Protein AF-A0A2N5M2S2-F1 (afdb_monomer_lite)

Foldseek 3Di:
DPVQPDDPVVVVVLQVLLCVPPQDDFDADPVRHGDADPVNVVLVNQLCCCCPVVVDDSNVSSVVSSVVCVVVRDPDDDDDPPPPPPPPDPPVVVVVVVVVVVVVVVVVVVVVVVVVVVVVVVVVVVVVVVVVVVVVVVVVVVVVVVVVVVVVVVVVVVVVVVVVVVVVVVVVVVVVVVVVVVVVVPD

Sequence (187 aa):
MEKLKIGDSTLRTWCLALEKEQNYNIIRTDHNKRMFTDKDLFVLSQFKILVQYKNLFISNAAAEIASKNRDDGMSSSNTESEQLPLPEHPSTFLYETVKELKAEMEQVKEMNQLLLIRLDEQHKYVDQRLDEKNDLLTQSLRVTLEAKKLLLESKKAQAEANQLLLEQKAAETHKKAGKGILTSLFG

Structure (mmCIF, N/CA/C/O backbone):
data_AF-A0A2N5M2S2-F1
#
_entry.id   AF-A0A2N5M2S2-F1
#
loop_
_atom_site.group_PDB
_atom_site.id
_atom_site.type_symbol
_atom_site.label_atom_id
_atom_site.label_alt_id
_atom_site.label_comp_id
_atom_site.label_asym_id
_atom_site.label_entity_id
_atom_site.label_seq_id
_atom_site.pdbx_PDB_ins_code
_atom_site.Cartn_x
_atom_site.Cartn_y
_atom_site.Cartn_z
_atom_site.occupancy
_atom_site.B_iso_or_equiv
_atom_site.auth_seq_id
_atom_site.auth_comp_id
_atom_site.auth_asym_id
_atom_site.auth_atom_id
_atom_site.pdbx_PDB_model_num
ATOM 1 N N . MET A 1 1 ? 3.522 -27.313 -37.050 1.00 53.28 1 MET A N 1
ATOM 2 C CA . MET A 1 1 ? 3.514 -25.976 -36.408 1.00 53.28 1 MET A CA 1
ATOM 3 C C . MET A 1 1 ? 4.012 -26.053 -34.969 1.00 53.28 1 MET A C 1
ATOM 5 O O . MET A 1 1 ? 3.438 -25.488 -34.051 1.00 53.28 1 MET A O 1
ATOM 9 N N . GLU A 1 2 ? 5.135 -26.741 -34.774 1.00 47.16 2 GLU A N 1
ATOM 10 C CA . GLU A 1 2 ? 5.707 -27.042 -33.457 1.00 47.16 2 GLU A CA 1
ATOM 11 C C . GLU A 1 2 ? 6.488 -25.849 -32.876 1.00 47.16 2 GLU A C 1
ATOM 13 O O . GLU A 1 2 ? 6.557 -25.667 -31.663 1.00 47.16 2 GLU A O 1
ATOM 18 N N . LYS A 1 3 ? 6.979 -24.957 -33.752 1.00 56.19 3 LYS A N 1
ATOM 19 C CA . LYS A 1 3 ? 7.779 -23.779 -33.387 1.00 56.19 3 LYS A CA 1
ATOM 20 C C . LYS A 1 3 ? 7.040 -22.758 -32.514 1.00 56.19 3 LYS A C 1
ATOM 22 O O . LYS A 1 3 ? 7.686 -22.081 -31.724 1.00 56.19 3 LYS A O 1
ATOM 27 N N . LEU A 1 4 ? 5.710 -22.646 -32.613 1.00 60.69 4 LEU A N 1
ATOM 28 C CA . LEU A 1 4 ? 4.952 -21.671 -31.818 1.00 60.69 4 LEU A CA 1
ATOM 29 C C . LEU A 1 4 ? 4.310 -22.253 -30.546 1.00 60.69 4 LEU A C 1
ATOM 31 O O . LEU A 1 4 ? 3.860 -21.470 -29.707 1.00 60.69 4 LEU A O 1
ATOM 35 N N . LYS A 1 5 ? 4.307 -23.582 -30.342 1.00 64.69 5 LYS A N 1
ATOM 36 C CA . LYS A 1 5 ? 3.627 -24.257 -29.210 1.00 64.69 5 LYS A CA 1
ATOM 37 C C . LYS A 1 5 ? 2.182 -23.758 -28.989 1.00 64.69 5 LYS A C 1
ATOM 39 O O . LYS A 1 5 ? 1.801 -23.433 -27.867 1.00 64.69 5 LYS A O 1
ATOM 44 N N . ILE A 1 6 ? 1.401 -23.632 -30.061 1.00 70.12 6 ILE A N 1
ATOM 45 C CA . ILE A 1 6 ? -0.022 -23.251 -30.020 1.00 70.12 6 ILE A CA 1
ATOM 46 C C . ILE A 1 6 ? -0.837 -24.451 -30.510 1.00 70.12 6 ILE A C 1
ATOM 48 O O . ILE A 1 6 ? -0.408 -25.137 -31.435 1.00 70.12 6 ILE A O 1
ATOM 52 N N . GLY A 1 7 ? -1.995 -24.712 -29.898 1.00 73.50 7 GLY A N 1
ATOM 53 C CA . GLY A 1 7 ? -2.916 -25.750 -30.368 1.00 73.50 7 GLY A CA 1
ATOM 54 C C . GLY A 1 7 ? -3.560 -25.379 -31.708 1.00 73.50 7 GLY A C 1
ATOM 55 O O . GLY A 1 7 ? -3.890 -24.215 -31.941 1.00 73.50 7 GLY A O 1
ATOM 56 N N . ASP A 1 8 ? -3.780 -26.365 -32.580 1.00 72.12 8 ASP A N 1
ATOM 57 C CA . ASP A 1 8 ? -4.311 -26.153 -33.938 1.00 72.12 8 ASP A CA 1
ATOM 58 C C . ASP A 1 8 ? -5.653 -25.394 -33.961 1.00 72.12 8 ASP A C 1
ATOM 60 O O . ASP A 1 8 ? -5.920 -24.613 -34.878 1.00 72.12 8 ASP A O 1
ATOM 64 N N . SER A 1 9 ? -6.488 -25.568 -32.931 1.00 75.06 9 SER A N 1
ATOM 65 C CA . SER A 1 9 ? -7.757 -24.847 -32.766 1.00 75.06 9 SER A CA 1
ATOM 66 C C . SER A 1 9 ? -7.551 -23.350 -32.517 1.00 75.06 9 SER A C 1
ATOM 68 O O . SER A 1 9 ? -8.167 -22.521 -33.186 1.00 75.06 9 SER A O 1
ATOM 70 N N . THR A 1 10 ? -6.648 -22.991 -31.604 1.00 76.62 10 THR A N 1
ATOM 71 C CA . THR A 1 10 ? -6.307 -21.602 -31.271 1.00 76.62 10 THR A CA 1
ATOM 72 C C . THR A 1 10 ? -5.676 -20.891 -32.458 1.00 76.62 10 THR A C 1
ATOM 74 O O . THR A 1 10 ? -6.044 -19.763 -32.778 1.00 76.62 10 THR A O 1
ATOM 77 N N . LEU A 1 11 ? -4.783 -21.577 -33.167 1.00 77.69 11 LEU A N 1
ATOM 78 C CA . LEU A 1 11 ? -4.161 -21.033 -34.359 1.00 77.69 11 LEU A CA 1
ATOM 79 C C . LEU A 1 11 ? -5.187 -20.755 -35.465 1.00 77.69 11 LEU A C 1
ATOM 81 O O . LEU A 1 11 ? -5.129 -19.707 -36.107 1.00 77.69 11 LEU A O 1
ATOM 85 N N . ARG A 1 12 ? -6.147 -21.665 -35.681 1.00 78.56 12 ARG A N 1
ATOM 86 C CA . ARG A 1 12 ? -7.218 -21.464 -36.665 1.00 78.56 12 ARG A CA 1
ATOM 87 C C . ARG A 1 12 ? -8.056 -20.231 -36.330 1.00 78.56 12 ARG A C 1
ATOM 89 O O . ARG A 1 12 ? -8.363 -19.462 -37.236 1.00 78.56 12 ARG A O 1
ATOM 96 N N . THR A 1 13 ? -8.376 -20.020 -35.054 1.00 81.44 13 THR A N 1
ATOM 97 C CA . THR A 1 13 ? -9.095 -18.826 -34.585 1.00 81.44 13 THR A CA 1
ATOM 98 C C . THR A 1 13 ? -8.301 -17.547 -34.843 1.00 81.44 13 THR A C 1
ATOM 100 O O . THR A 1 13 ? -8.869 -16.564 -35.310 1.00 81.44 13 THR A O 1
ATOM 103 N N . TRP A 1 14 ? -6.989 -17.556 -34.596 1.00 84.31 14 TRP A N 1
ATOM 104 C CA . TRP A 1 14 ? -6.130 -16.389 -34.824 1.00 84.31 14 TRP A CA 1
ATOM 105 C C . TRP A 1 14 ? -5.962 -16.071 -36.309 1.00 84.31 14 TRP A C 1
ATOM 107 O O . TRP A 1 14 ? -6.086 -14.918 -36.703 1.00 84.31 14 TRP A O 1
ATOM 117 N N . CYS A 1 15 ? -5.771 -17.093 -37.146 1.00 78.38 15 CYS A N 1
ATOM 118 C CA . CYS A 1 15 ? -5.705 -16.924 -38.597 1.00 78.38 15 CYS A CA 1
ATOM 119 C C . CYS A 1 15 ? -7.006 -16.336 -39.151 1.00 78.38 15 CYS A C 1
ATOM 121 O O . CYS A 1 15 ? -6.955 -15.442 -39.980 1.00 78.38 15 CYS A O 1
ATOM 123 N N . LEU A 1 16 ? -8.168 -16.800 -38.676 1.00 81.25 16 LEU A N 1
ATOM 124 C CA . LEU A 1 16 ? -9.462 -16.248 -39.086 1.00 81.25 16 LEU A CA 1
ATOM 125 C C . LEU A 1 16 ? -9.650 -14.798 -38.628 1.00 81.25 16 LEU A C 1
ATOM 127 O O . LEU A 1 16 ? -10.240 -14.011 -39.358 1.00 81.25 16 LEU A O 1
ATOM 131 N N . ALA A 1 17 ? -9.166 -14.445 -37.435 1.00 81.12 17 ALA A N 1
ATOM 132 C CA . ALA A 1 17 ? -9.210 -13.069 -36.949 1.00 81.12 17 ALA A CA 1
ATOM 133 C C . ALA A 1 17 ? -8.329 -12.142 -37.798 1.00 81.12 17 ALA A C 1
ATOM 135 O O . ALA A 1 17 ? -8.757 -11.042 -38.118 1.00 81.12 17 ALA A O 1
ATOM 136 N N . LEU A 1 18 ? -7.148 -12.609 -38.212 1.00 79.62 18 LEU A N 1
ATOM 137 C CA . LEU A 1 18 ? -6.261 -11.870 -39.110 1.00 79.62 18 LEU A CA 1
ATOM 138 C C . LEU A 1 18 ? -6.819 -11.781 -40.542 1.00 79.62 18 LEU A C 1
ATOM 140 O O . LEU A 1 18 ? -6.813 -10.698 -41.106 1.00 79.62 18 LEU A O 1
ATOM 144 N N . GLU A 1 19 ? -7.371 -12.873 -41.090 1.00 78.00 19 GLU A N 1
ATOM 145 C CA . GLU A 1 19 ? -8.033 -12.910 -42.413 1.00 78.00 19 GLU A CA 1
ATOM 146 C C . GLU A 1 19 ? -9.302 -12.032 -42.463 1.00 78.00 19 GLU A C 1
ATOM 148 O O . GLU A 1 19 ? -9.728 -11.613 -43.537 1.00 78.00 19 GLU A O 1
ATOM 153 N N . LYS A 1 20 ? -9.942 -11.767 -41.313 1.00 78.50 20 LYS A N 1
ATOM 154 C CA . LYS A 1 20 ? -11.108 -10.873 -41.215 1.00 78.50 20 LYS A CA 1
ATOM 155 C C . LYS A 1 20 ? -10.714 -9.401 -41.356 1.00 78.50 20 LYS A C 1
ATOM 157 O O . LYS A 1 20 ? -11.529 -8.596 -41.810 1.00 78.50 20 LYS A O 1
ATOM 162 N N . GLU A 1 21 ? -9.493 -9.052 -40.968 1.00 73.19 21 GLU A N 1
ATOM 163 C CA . GLU A 1 21 ? -8.951 -7.718 -41.184 1.00 73.19 21 GLU A CA 1
ATOM 164 C C . GLU A 1 21 ? -8.542 -7.578 -42.657 1.00 73.19 21 GLU A C 1
ATOM 166 O O . GLU A 1 21 ? -7.882 -8.444 -43.223 1.00 73.19 21 GLU A O 1
ATOM 171 N N . GLN A 1 22 ? -8.920 -6.469 -43.299 1.00 58.25 22 GLN A N 1
ATOM 172 C CA . GLN A 1 22 ? -8.828 -6.293 -44.761 1.00 58.25 22 GLN A CA 1
ATOM 173 C C . GLN A 1 22 ? -7.400 -6.370 -45.343 1.00 58.25 22 GLN A C 1
ATOM 175 O O . GLN A 1 22 ? -7.238 -6.378 -46.561 1.00 58.25 22 GLN A O 1
ATOM 180 N N . ASN A 1 23 ? -6.368 -6.429 -44.496 1.00 61.12 23 ASN A N 1
ATOM 181 C CA . ASN A 1 23 ? -4.971 -6.212 -44.874 1.00 61.12 23 ASN A CA 1
ATOM 182 C C . ASN A 1 23 ? -4.055 -7.419 -44.623 1.00 61.12 23 ASN A C 1
ATOM 184 O O . ASN A 1 23 ? -2.842 -7.279 -44.758 1.00 61.12 23 ASN A O 1
ATOM 188 N N . TYR A 1 24 ? -4.586 -8.590 -44.250 1.00 70.69 24 TYR A N 1
ATOM 189 C CA . TYR A 1 24 ? -3.740 -9.761 -44.016 1.00 70.69 24 TYR A CA 1
ATOM 190 C C . TYR A 1 24 ? -4.361 -11.063 -44.528 1.00 70.69 24 TYR A C 1
ATOM 192 O O . TYR A 1 24 ? -5.204 -11.678 -43.881 1.00 70.69 24 TYR A O 1
ATOM 200 N N . ASN A 1 25 ? -3.901 -11.511 -45.699 1.00 73.62 25 ASN A N 1
ATOM 201 C CA . ASN A 1 25 ? -4.371 -12.737 -46.339 1.00 73.62 25 ASN A CA 1
ATOM 202 C C . ASN A 1 25 ? -3.280 -13.808 -46.322 1.00 73.62 25 ASN A C 1
ATOM 204 O O . ASN A 1 25 ? -2.233 -13.647 -46.946 1.00 73.62 25 ASN A O 1
ATOM 208 N N . ILE A 1 26 ? -3.552 -14.927 -45.651 1.00 78.62 26 ILE A N 1
ATOM 209 C CA . ILE A 1 26 ? -2.664 -16.093 -45.667 1.00 78.62 26 ILE A CA 1
ATOM 210 C C . ILE A 1 26 ? -2.853 -16.829 -46.996 1.00 78.62 26 ILE A C 1
ATOM 212 O O . ILE A 1 26 ? -3.977 -17.176 -47.377 1.00 78.62 26 ILE A O 1
ATOM 216 N N . ILE A 1 27 ? -1.748 -17.094 -47.691 1.00 77.94 27 ILE A N 1
ATOM 217 C CA . ILE A 1 27 ? -1.750 -17.787 -48.983 1.00 77.94 27 ILE A CA 1
ATOM 218 C C . ILE A 1 27 ? -2.309 -19.205 -48.808 1.00 77.94 27 ILE A C 1
ATOM 220 O O . ILE A 1 27 ? -2.057 -19.890 -47.813 1.00 77.94 27 ILE A O 1
ATOM 224 N N . ARG A 1 28 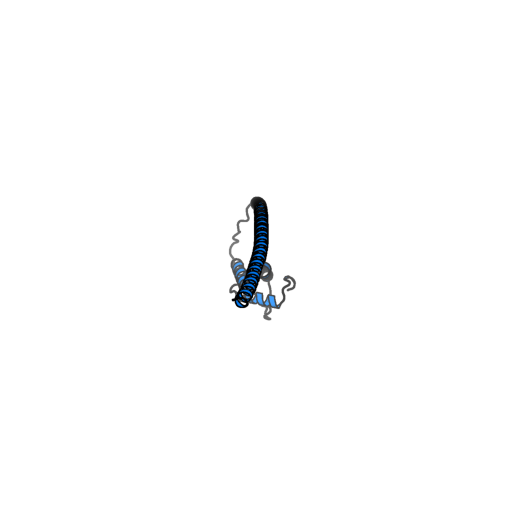? -3.081 -19.674 -49.792 1.00 81.75 28 ARG A N 1
ATOM 225 C CA . ARG A 1 28 ? -3.607 -21.043 -49.827 1.00 81.75 28 ARG A CA 1
ATOM 226 C C . ARG A 1 28 ? -3.028 -21.800 -51.016 1.00 81.75 28 ARG A C 1
ATOM 228 O O . ARG A 1 28 ? -2.908 -21.248 -52.101 1.00 81.75 28 ARG A O 1
ATOM 235 N N . THR A 1 29 ? -2.671 -23.062 -50.805 1.00 77.62 29 THR A N 1
ATOM 236 C CA . THR A 1 29 ? -2.280 -23.997 -51.872 1.00 77.62 29 THR A CA 1
ATOM 237 C C . THR A 1 29 ? -3.519 -24.456 -52.651 1.00 77.62 29 THR A C 1
ATOM 239 O O . THR A 1 29 ? -4.630 -24.373 -52.130 1.00 77.62 29 THR A O 1
ATOM 242 N N . ASP A 1 30 ? -3.333 -25.053 -53.831 1.00 72.12 30 ASP A N 1
ATOM 243 C CA . ASP A 1 30 ? -4.389 -25.609 -54.703 1.00 72.12 30 ASP A CA 1
ATOM 244 C C . ASP A 1 30 ? -5.374 -26.562 -53.996 1.00 72.12 30 ASP A C 1
ATOM 246 O O . ASP A 1 30 ? -6.522 -26.710 -54.399 1.00 72.12 30 ASP A O 1
ATOM 250 N N . HIS A 1 31 ? -4.957 -27.171 -52.882 1.00 72.69 31 HIS A N 1
ATOM 251 C CA . HIS A 1 31 ? -5.789 -28.036 -52.036 1.00 72.69 31 HIS A CA 1
ATOM 252 C C . HIS A 1 31 ? -6.503 -27.279 -50.895 1.00 72.69 31 HIS A C 1
ATOM 254 O O . HIS A 1 31 ? -6.881 -27.883 -49.890 1.00 72.69 31 HIS A O 1
ATOM 260 N N . ASN A 1 32 ? -6.628 -25.951 -50.996 1.00 70.94 32 ASN A N 1
ATOM 261 C CA . ASN A 1 32 ? -7.213 -25.047 -49.995 1.00 70.94 32 ASN A CA 1
ATOM 262 C C . ASN A 1 32 ? -6.573 -25.160 -48.590 1.00 70.94 32 ASN A C 1
ATOM 264 O O . ASN A 1 32 ? -7.187 -24.828 -47.572 1.00 70.94 32 ASN A O 1
ATOM 268 N N . LYS A 1 33 ? -5.325 -25.642 -48.519 1.00 75.75 33 LYS A N 1
ATOM 269 C CA . LYS A 1 33 ? -4.520 -25.681 -47.291 1.00 75.75 33 LYS A CA 1
ATOM 270 C C . LYS A 1 33 ? -3.785 -24.353 -47.136 1.00 75.75 33 LYS A C 1
ATOM 272 O O . LYS A 1 33 ? -3.251 -23.840 -48.113 1.00 75.75 33 LYS A O 1
ATOM 277 N N . ARG A 1 34 ? -3.751 -23.805 -45.918 1.00 77.25 34 ARG A N 1
ATOM 278 C CA . ARG A 1 34 ? -3.000 -22.577 -45.613 1.00 77.25 34 ARG A CA 1
ATOM 279 C C . ARG A 1 34 ? -1.503 -22.853 -45.707 1.00 77.25 34 ARG A C 1
ATOM 281 O O . ARG A 1 34 ? -1.017 -23.788 -45.069 1.00 77.25 34 ARG A O 1
ATOM 288 N N . MET A 1 35 ? -0.808 -22.049 -46.498 1.00 77.25 35 MET A N 1
ATOM 289 C CA . MET A 1 35 ? 0.639 -22.061 -46.631 1.00 77.25 35 MET A CA 1
ATOM 290 C C . MET A 1 35 ? 1.179 -20.851 -45.875 1.00 77.25 35 MET A C 1
ATOM 292 O O . MET A 1 35 ? 0.799 -19.720 -46.161 1.00 77.25 35 MET A O 1
ATOM 296 N N . PHE A 1 36 ? 1.996 -21.118 -44.859 1.00 78.44 36 PHE A N 1
ATOM 297 C CA . PHE A 1 36 ? 2.570 -20.085 -44.008 1.00 78.44 36 PHE A CA 1
ATOM 298 C C . PHE A 1 36 ? 3.973 -19.754 -44.503 1.00 78.44 36 PHE A C 1
ATOM 300 O O . PHE A 1 36 ? 4.827 -20.638 -44.588 1.00 78.44 36 PHE A O 1
ATOM 307 N N . THR A 1 37 ? 4.199 -18.482 -44.794 1.00 78.19 37 THR A N 1
ATOM 308 C CA . THR A 1 37 ? 5.511 -17.912 -45.107 1.00 78.19 37 THR A CA 1
ATOM 309 C C . THR A 1 37 ? 6.237 -17.551 -43.806 1.00 78.19 37 THR A C 1
ATOM 311 O O . THR A 1 37 ? 5.614 -17.435 -42.749 1.00 78.19 37 THR A O 1
ATOM 314 N N . ASP A 1 38 ? 7.547 -17.304 -43.851 1.00 74.62 38 ASP A N 1
ATOM 315 C CA . ASP A 1 38 ? 8.307 -16.838 -42.679 1.00 74.62 38 ASP A CA 1
ATOM 316 C C . ASP A 1 38 ? 7.754 -15.528 -42.094 1.00 74.62 38 ASP A C 1
ATOM 318 O O . ASP A 1 38 ? 7.721 -15.356 -40.873 1.00 74.62 38 ASP A O 1
ATOM 322 N N . LYS A 1 39 ? 7.217 -14.648 -42.953 1.00 76.44 39 LYS A N 1
ATOM 323 C CA . LYS A 1 39 ? 6.459 -13.460 -42.531 1.00 76.44 39 LYS A CA 1
ATOM 324 C C . LYS A 1 39 ? 5.254 -13.845 -41.673 1.00 76.44 39 LYS A C 1
ATOM 326 O O . LYS A 1 39 ? 5.042 -13.259 -40.617 1.00 76.44 39 LYS A O 1
ATOM 331 N N . ASP A 1 40 ? 4.523 -14.886 -42.060 1.00 77.81 40 ASP A N 1
ATOM 332 C CA . ASP A 1 40 ? 3.338 -15.333 -41.332 1.00 77.81 40 ASP A CA 1
ATOM 333 C C . ASP A 1 40 ? 3.687 -15.962 -39.987 1.00 77.81 40 ASP A C 1
ATOM 335 O O . ASP A 1 40 ? 3.000 -15.729 -38.992 1.00 77.81 40 ASP A O 1
ATOM 339 N N . LEU A 1 41 ? 4.805 -16.689 -39.911 1.00 80.25 41 LEU A N 1
ATOM 340 C CA . LEU A 1 41 ? 5.323 -17.159 -38.627 1.00 80.25 41 LEU A CA 1
ATOM 341 C C . LEU A 1 41 ? 5.703 -15.996 -37.703 1.00 80.25 41 LEU A C 1
ATOM 343 O O . LEU A 1 41 ? 5.399 -16.050 -36.508 1.00 80.25 41 LEU A O 1
ATOM 347 N N . PHE A 1 42 ? 6.345 -14.953 -38.236 1.00 80.00 42 PHE A N 1
ATOM 348 C CA . PHE A 1 42 ? 6.715 -13.769 -37.462 1.00 80.00 42 PHE A CA 1
ATOM 349 C C . PHE A 1 42 ? 5.476 -13.038 -36.935 1.00 80.00 42 PHE A C 1
ATOM 351 O O . PHE A 1 42 ? 5.371 -12.787 -35.733 1.00 80.00 42 PHE A O 1
ATOM 358 N N . VAL A 1 43 ? 4.493 -12.794 -37.800 1.00 82.12 43 VAL A N 1
ATOM 359 C CA . VAL A 1 43 ? 3.214 -12.165 -37.450 1.00 82.12 43 VAL A CA 1
ATOM 360 C C . VAL A 1 43 ? 2.492 -12.953 -36.356 1.00 82.12 43 VAL A C 1
ATOM 362 O O . VAL A 1 43 ? 2.080 -12.382 -35.346 1.00 82.12 43 VAL A O 1
ATOM 365 N N . LEU A 1 44 ? 2.406 -14.277 -36.492 1.00 82.31 44 LEU A N 1
ATOM 366 C CA . LEU A 1 44 ? 1.783 -15.142 -35.488 1.00 82.31 44 LEU A CA 1
ATOM 367 C C . LEU A 1 44 ? 2.554 -15.169 -34.158 1.00 82.31 44 LEU A C 1
ATOM 369 O O . LEU A 1 44 ? 1.942 -15.313 -33.097 1.00 82.31 44 LEU A O 1
ATOM 373 N N . SER A 1 45 ? 3.880 -15.009 -34.181 1.00 81.31 45 SER A N 1
ATOM 374 C CA . SER A 1 45 ? 4.688 -14.927 -32.957 1.00 81.31 45 SER A CA 1
ATOM 375 C C . SER A 1 45 ? 4.426 -13.631 -32.186 1.00 81.31 45 SER A C 1
ATOM 377 O O . SER A 1 45 ? 4.256 -13.659 -30.967 1.00 81.31 45 SER A O 1
ATOM 379 N N . GLN A 1 46 ? 4.275 -12.516 -32.902 1.00 80.00 46 GLN A N 1
ATOM 380 C CA . GLN A 1 46 ? 3.903 -11.229 -32.318 1.00 80.00 46 GLN A CA 1
ATOM 381 C C . GLN A 1 46 ? 2.466 -11.273 -31.796 1.00 80.00 46 GLN A C 1
ATOM 383 O O . GLN A 1 46 ? 2.188 -10.810 -30.691 1.00 80.00 46 GLN A O 1
ATOM 388 N N . PHE A 1 47 ? 1.568 -11.927 -32.536 1.00 82.75 47 PHE A N 1
ATOM 389 C CA . PHE A 1 47 ? 0.183 -12.143 -32.123 1.00 82.75 47 PHE A CA 1
ATOM 390 C C . PHE A 1 47 ? 0.100 -12.906 -30.804 1.00 82.75 47 PHE A C 1
ATOM 392 O O . PHE A 1 47 ? -0.628 -12.515 -29.890 1.00 82.75 47 PHE A O 1
ATOM 399 N N . LYS A 1 48 ? 0.914 -13.957 -30.663 1.00 82.06 48 LYS A N 1
ATOM 400 C CA . LYS A 1 48 ? 1.039 -14.706 -29.414 1.00 82.06 48 LYS A CA 1
ATOM 401 C C . LYS A 1 48 ? 1.451 -13.801 -28.255 1.00 82.06 48 LYS A C 1
ATOM 403 O O . LYS A 1 48 ? 0.882 -13.925 -27.173 1.00 82.06 48 LYS A O 1
ATOM 408 N N . ILE A 1 49 ? 2.401 -12.892 -28.471 1.00 81.94 49 ILE A N 1
ATOM 409 C CA . ILE A 1 49 ? 2.872 -11.977 -27.427 1.00 81.94 49 ILE A CA 1
ATOM 410 C C . ILE A 1 49 ? 1.748 -11.038 -26.973 1.00 81.94 49 ILE A C 1
ATOM 412 O O . ILE A 1 49 ? 1.507 -10.895 -25.774 1.00 81.94 49 ILE A O 1
ATOM 416 N N . LEU A 1 50 ? 1.009 -10.454 -27.916 1.00 81.19 50 LEU A N 1
ATOM 417 C CA . LEU A 1 50 ? -0.097 -9.541 -27.614 1.00 81.19 50 LEU A CA 1
ATOM 418 C C . LEU A 1 50 ? -1.238 -10.227 -26.851 1.00 81.19 50 LEU A C 1
ATOM 420 O O . LEU A 1 50 ? -1.756 -9.678 -25.879 1.00 81.19 50 LEU A O 1
ATOM 424 N N . VAL A 1 51 ? -1.606 -11.444 -27.248 1.00 79.69 51 VAL A N 1
ATOM 425 C CA . VAL A 1 51 ? -2.712 -12.166 -26.606 1.00 79.69 51 VAL A CA 1
ATOM 426 C C . VAL A 1 51 ? -2.299 -12.762 -25.259 1.00 79.69 51 VAL A C 1
ATOM 428 O O . VAL A 1 51 ? -3.065 -12.681 -24.307 1.00 79.69 51 VAL A O 1
ATOM 431 N N . GLN A 1 52 ? -1.102 -13.348 -25.145 1.00 78.00 52 GLN A N 1
ATOM 432 C CA . GLN A 1 52 ? -0.697 -14.068 -23.929 1.00 78.00 52 GLN A CA 1
ATOM 433 C C . GLN A 1 52 ? -0.026 -13.185 -22.875 1.00 78.00 52 GLN A C 1
ATOM 435 O O . GLN A 1 52 ? -0.243 -13.410 -21.690 1.00 78.00 52 GLN A O 1
ATOM 440 N N . TYR A 1 53 ? 0.781 -12.197 -23.275 1.00 73.19 53 TYR A N 1
ATOM 441 C CA . TYR A 1 53 ? 1.517 -11.353 -22.325 1.00 73.19 53 TYR A CA 1
ATOM 442 C C . TYR A 1 53 ? 0.822 -10.020 -22.062 1.00 73.19 53 TYR A C 1
ATOM 444 O O . TYR A 1 53 ? 0.846 -9.543 -20.932 1.00 73.19 53 TYR A O 1
ATOM 452 N N . LYS A 1 54 ? 0.178 -9.421 -23.075 1.00 71.12 54 LYS A N 1
ATOM 453 C CA . LYS A 1 54 ? -0.575 -8.164 -22.903 1.00 71.12 54 LYS A CA 1
ATOM 454 C C . LYS A 1 54 ? -2.069 -8.369 -22.613 1.00 71.12 54 LYS A C 1
ATOM 456 O O . LYS A 1 54 ? -2.779 -7.388 -22.424 1.00 71.12 54 LYS A O 1
ATOM 461 N N . ASN A 1 55 ? -2.540 -9.621 -22.577 1.00 76.50 55 ASN A N 1
ATOM 462 C CA . ASN A 1 55 ? -3.935 -10.007 -22.328 1.00 76.50 55 ASN A CA 1
ATOM 463 C C . ASN A 1 55 ? -4.955 -9.255 -23.212 1.00 76.50 55 ASN A C 1
ATOM 465 O O . ASN A 1 55 ? -6.063 -8.937 -22.776 1.00 76.50 55 ASN A O 1
ATOM 469 N N . LEU A 1 56 ? -4.569 -8.926 -24.450 1.00 75.12 56 LEU A N 1
ATOM 470 C CA . LEU A 1 56 ? -5.435 -8.220 -25.389 1.00 75.12 56 LEU A CA 1
ATOM 471 C C . LEU A 1 56 ? -6.473 -9.170 -25.992 1.00 75.12 56 LEU A C 1
ATOM 473 O O . LEU A 1 56 ? -6.186 -10.330 -26.298 1.00 75.12 56 LEU A O 1
ATOM 477 N N . PHE A 1 57 ? -7.683 -8.655 -26.224 1.00 81.12 57 PHE A N 1
ATOM 478 C CA . PHE A 1 57 ? -8.703 -9.384 -26.972 1.00 81.12 57 PHE A CA 1
ATOM 479 C C . PHE A 1 57 ? -8.214 -9.681 -28.395 1.00 81.12 57 PHE A C 1
ATOM 481 O O . PHE A 1 57 ? -7.592 -8.837 -29.040 1.00 81.12 57 PHE A O 1
ATOM 488 N N . ILE A 1 58 ? -8.541 -10.876 -28.897 1.00 79.31 58 ILE A N 1
ATOM 489 C CA . ILE A 1 58 ? -8.082 -11.409 -30.193 1.00 79.31 58 ILE A CA 1
ATOM 490 C C . ILE A 1 58 ? -8.357 -10.427 -31.348 1.00 79.31 58 ILE A C 1
ATOM 492 O O . ILE A 1 58 ? -7.519 -10.283 -32.232 1.00 79.31 58 ILE A O 1
ATOM 496 N N . SER A 1 59 ? -9.490 -9.716 -31.324 1.00 76.38 59 SER A N 1
ATOM 497 C CA . SER A 1 59 ? -9.836 -8.691 -32.322 1.00 76.38 59 SER A CA 1
ATOM 498 C C . SER A 1 59 ? -8.893 -7.487 -32.299 1.00 76.38 59 SER A C 1
ATOM 500 O O . SER A 1 59 ? -8.489 -6.995 -33.345 1.00 76.38 59 SER A O 1
ATOM 502 N N . ASN A 1 60 ? -8.506 -7.028 -31.109 1.00 76.62 60 ASN A N 1
ATOM 503 C CA . ASN A 1 60 ? -7.662 -5.844 -30.951 1.00 76.62 60 ASN A CA 1
ATOM 504 C C . ASN A 1 60 ? -6.206 -6.175 -31.286 1.00 76.62 60 ASN A C 1
ATOM 506 O O . ASN A 1 60 ? -5.534 -5.383 -31.939 1.00 76.62 60 ASN A O 1
ATOM 510 N N . ALA A 1 61 ? -5.748 -7.373 -30.912 1.00 79.69 61 ALA A N 1
ATOM 511 C CA . ALA A 1 61 ? -4.443 -7.885 -31.320 1.00 79.69 61 ALA A CA 1
ATOM 512 C C . ALA A 1 61 ? -4.347 -8.049 -32.850 1.00 79.69 61 ALA A C 1
ATOM 514 O O . ALA A 1 61 ? -3.307 -7.748 -33.432 1.00 79.69 61 ALA A O 1
ATOM 515 N N . ALA A 1 62 ? -5.433 -8.477 -33.511 1.00 78.44 62 ALA A N 1
ATOM 516 C CA . ALA A 1 62 ? -5.498 -8.552 -34.972 1.00 78.44 62 ALA A CA 1
ATOM 517 C C . ALA A 1 62 ? -5.415 -7.167 -35.622 1.00 78.44 62 ALA A C 1
ATOM 519 O O . ALA A 1 62 ? -4.623 -6.989 -36.542 1.00 78.44 62 ALA A O 1
ATOM 520 N N . ALA A 1 63 ? -6.147 -6.180 -35.100 1.00 78.19 63 ALA A N 1
ATOM 521 C CA . ALA A 1 63 ? -6.098 -4.805 -35.593 1.00 78.19 63 ALA A CA 1
ATOM 522 C C . ALA A 1 63 ? -4.715 -4.146 -35.407 1.00 78.19 63 ALA A C 1
ATOM 524 O O . ALA A 1 63 ? -4.228 -3.493 -36.327 1.00 78.19 63 ALA A O 1
ATOM 525 N N . GLU A 1 64 ? -4.056 -4.345 -34.257 1.00 78.50 64 GLU A N 1
ATOM 526 C CA . GLU A 1 64 ? -2.708 -3.814 -33.964 1.00 78.50 64 GLU A CA 1
ATOM 527 C C . GLU A 1 64 ? -1.639 -4.420 -34.887 1.00 78.50 64 GLU A C 1
ATOM 529 O O . GLU A 1 64 ? -0.704 -3.752 -35.323 1.00 78.50 64 GLU A O 1
ATOM 534 N N . ILE A 1 65 ? -1.782 -5.699 -35.225 1.00 79.50 65 ILE A N 1
ATOM 535 C CA . ILE A 1 65 ? -0.856 -6.381 -36.128 1.00 79.50 65 ILE A CA 1
ATOM 536 C C . ILE A 1 65 ? -1.148 -6.041 -37.587 1.00 79.50 65 ILE A C 1
ATOM 538 O O . ILE A 1 65 ? -0.213 -5.842 -38.362 1.00 79.50 65 ILE A O 1
ATOM 542 N N . ALA A 1 66 ? -2.419 -5.938 -37.972 1.00 75.19 66 ALA A N 1
ATOM 543 C CA . ALA A 1 66 ? -2.810 -5.516 -39.309 1.00 75.19 66 ALA A CA 1
ATOM 544 C C . ALA A 1 66 ? -2.392 -4.063 -39.584 1.00 75.19 66 ALA A C 1
ATOM 546 O O . ALA A 1 66 ? -1.969 -3.766 -40.697 1.00 75.19 66 ALA A O 1
ATOM 547 N N . SER A 1 67 ? -2.452 -3.169 -38.588 1.00 73.81 67 SER A N 1
ATOM 548 C CA . SER A 1 67 ? -1.956 -1.795 -38.725 1.00 73.81 67 SER A CA 1
ATOM 549 C C . SER A 1 67 ? -0.435 -1.747 -38.844 1.00 73.81 67 SER A C 1
ATOM 551 O O . SER A 1 67 ? 0.075 -1.050 -39.711 1.00 73.81 67 SER A O 1
ATOM 553 N N . LYS A 1 68 ? 0.293 -2.543 -38.057 1.00 72.19 68 LYS A N 1
ATOM 554 C CA . LYS A 1 68 ? 1.758 -2.602 -38.121 1.00 72.19 68 LYS A CA 1
ATOM 555 C C . LYS A 1 68 ? 2.289 -3.200 -39.429 1.00 72.19 68 LYS A C 1
ATOM 557 O O . LYS A 1 68 ? 3.357 -2.814 -39.879 1.00 72.19 68 LYS A O 1
ATOM 562 N N . ASN A 1 69 ? 1.539 -4.109 -40.054 1.00 65.50 69 ASN A N 1
ATOM 563 C CA . ASN A 1 69 ? 1.877 -4.666 -41.369 1.00 65.50 69 ASN A CA 1
ATOM 564 C C . ASN A 1 69 ? 1.404 -3.795 -42.552 1.00 65.50 69 ASN A C 1
ATOM 566 O O . ASN A 1 69 ? 1.720 -4.130 -43.692 1.00 65.50 69 ASN A O 1
ATOM 570 N N . ARG A 1 70 ? 0.667 -2.689 -42.328 1.00 58.78 70 ARG A N 1
ATOM 571 C CA . ARG A 1 70 ? 0.322 -1.741 -43.409 1.00 58.78 70 ARG A CA 1
ATOM 572 C C . ARG A 1 70 ? 1.554 -1.040 -43.975 1.00 58.78 70 ARG A C 1
ATOM 574 O O . ARG A 1 70 ? 1.600 -0.832 -45.183 1.00 58.78 70 ARG A O 1
ATOM 581 N N . ASP A 1 71 ? 2.534 -0.733 -43.130 1.00 51.56 71 ASP A N 1
ATOM 582 C CA . ASP A 1 71 ? 3.757 -0.035 -43.550 1.00 51.56 71 ASP A CA 1
ATOM 583 C C . ASP A 1 71 ? 4.724 -0.941 -44.334 1.00 51.56 71 ASP A C 1
ATOM 585 O O . ASP A 1 71 ? 5.519 -0.447 -45.125 1.00 51.56 71 ASP A O 1
ATOM 589 N N . ASP A 1 72 ? 4.599 -2.267 -44.209 1.00 49.81 72 ASP A N 1
ATOM 590 C CA . ASP A 1 72 ? 5.411 -3.253 -44.946 1.00 49.81 72 ASP A CA 1
ATOM 591 C C . ASP A 1 72 ? 4.747 -3.743 -46.257 1.00 49.81 72 ASP A C 1
ATOM 593 O O . ASP A 1 72 ? 5.300 -4.573 -46.986 1.00 49.81 72 ASP A O 1
ATOM 597 N N . GLY A 1 73 ? 3.533 -3.265 -46.559 1.00 44.69 73 GLY A N 1
ATOM 598 C CA . GLY A 1 73 ? 2.651 -3.800 -47.604 1.00 44.69 73 GLY A CA 1
ATOM 599 C C . GLY A 1 73 ? 2.854 -3.265 -49.025 1.00 44.69 73 GLY A C 1
ATOM 600 O O . GLY A 1 73 ? 2.162 -3.719 -49.935 1.00 44.69 73 GLY A O 1
ATOM 601 N N . MET A 1 74 ? 3.791 -2.341 -49.255 1.00 39.34 74 MET A N 1
ATOM 602 C CA . MET A 1 74 ? 4.100 -1.811 -50.589 1.00 39.34 74 MET A CA 1
ATOM 603 C C . MET A 1 74 ? 5.573 -2.052 -50.932 1.00 39.34 74 MET A C 1
ATOM 605 O O . MET A 1 74 ? 6.411 -1.161 -50.868 1.00 39.34 74 MET A O 1
ATOM 609 N N . SER A 1 75 ? 5.912 -3.286 -51.300 1.00 39.41 75 SER A N 1
ATOM 610 C CA . SER A 1 75 ? 7.175 -3.576 -51.992 1.00 39.41 75 SER A CA 1
ATOM 611 C C . SER A 1 75 ? 7.044 -4.807 -52.878 1.00 39.41 75 SER A C 1
ATOM 613 O O . SER A 1 75 ? 7.512 -5.906 -52.585 1.00 39.41 75 SER A O 1
ATOM 615 N N . SER A 1 76 ? 6.358 -4.603 -53.997 1.00 45.00 76 SER A N 1
ATOM 616 C CA . SER A 1 76 ? 6.607 -5.307 -55.257 1.00 45.00 76 SER A CA 1
ATOM 617 C C . SER A 1 76 ? 6.174 -4.398 -56.403 1.00 45.00 76 SER A C 1
ATOM 619 O O . SER A 1 76 ? 5.161 -4.618 -57.054 1.00 45.00 76 SER A O 1
ATOM 621 N N . SER A 1 77 ? 6.933 -3.324 -56.605 1.00 35.31 77 SER A N 1
ATOM 622 C CA . SER A 1 77 ? 7.036 -2.618 -57.882 1.00 35.31 77 SER A CA 1
ATOM 623 C C . SER A 1 77 ? 8.255 -1.709 -57.813 1.00 35.31 77 SER A C 1
ATOM 625 O O . SER A 1 77 ? 8.344 -0.887 -56.910 1.00 35.31 77 SER A O 1
ATOM 627 N N . ASN A 1 78 ? 9.183 -1.898 -58.750 1.00 44.69 78 ASN A N 1
ATOM 628 C CA . ASN A 1 78 ? 10.362 -1.079 -59.028 1.00 44.69 78 ASN A CA 1
ATOM 629 C C . ASN A 1 78 ? 10.252 0.368 -58.528 1.00 44.69 78 ASN A C 1
ATOM 631 O O . ASN A 1 78 ? 9.524 1.161 -59.123 1.00 44.69 78 ASN A O 1
ATOM 635 N N . THR A 1 79 ? 11.002 0.744 -57.497 1.00 33.66 79 THR A N 1
ATOM 636 C CA . THR A 1 79 ? 11.400 2.137 -57.266 1.00 33.66 79 THR A CA 1
ATOM 637 C C . THR A 1 79 ? 12.688 2.128 -56.457 1.00 33.66 79 THR A C 1
ATOM 639 O O . THR A 1 79 ? 12.926 1.231 -55.651 1.00 33.66 79 THR A O 1
ATOM 642 N N . GLU A 1 80 ? 13.545 3.076 -56.797 1.00 38.62 80 GLU A N 1
ATOM 643 C CA . GLU A 1 80 ? 14.847 3.365 -56.224 1.00 38.62 80 GLU A CA 1
ATOM 644 C C . GLU A 1 80 ? 14.882 3.128 -54.716 1.00 38.62 80 GLU A C 1
ATOM 646 O O . GLU A 1 80 ? 13.981 3.512 -53.976 1.00 38.62 80 GLU A O 1
ATOM 651 N N . SER A 1 81 ? 15.948 2.465 -54.281 1.00 39.38 81 SER A N 1
ATOM 652 C CA . SER A 1 81 ? 16.338 2.359 -52.889 1.00 39.38 81 SER A CA 1
ATOM 653 C C . SER A 1 81 ? 16.359 3.747 -52.255 1.00 39.38 81 SER A C 1
ATOM 655 O O . SER A 1 81 ? 17.362 4.456 -52.346 1.00 39.38 81 SER A O 1
ATOM 657 N N . GLU A 1 82 ? 15.278 4.112 -51.577 1.00 45.44 82 GLU A N 1
ATOM 658 C CA . GLU A 1 82 ? 15.311 5.133 -50.546 1.00 45.44 82 GLU A CA 1
ATOM 659 C C . GLU A 1 82 ? 16.072 4.494 -49.382 1.00 45.44 82 GLU A C 1
ATOM 661 O O . GLU A 1 82 ? 15.526 3.856 -48.481 1.00 45.44 82 GLU A O 1
ATOM 666 N N . GLN A 1 83 ? 17.401 4.538 -49.506 1.00 42.41 83 GLN A N 1
ATOM 667 C CA . GLN A 1 83 ? 18.307 4.297 -48.404 1.00 42.41 83 GLN A CA 1
ATOM 668 C C . GLN A 1 83 ? 17.865 5.251 -47.301 1.00 42.41 83 GLN A C 1
ATOM 670 O O . GLN A 1 83 ? 18.152 6.446 -47.353 1.00 42.41 83 GLN A O 1
ATOM 675 N N . LEU A 1 84 ? 17.175 4.717 -46.287 1.00 49.78 84 LEU A N 1
ATOM 676 C CA . LEU A 1 84 ? 17.239 5.303 -44.956 1.00 49.78 84 LEU A CA 1
ATOM 677 C C . LEU A 1 84 ? 18.716 5.635 -44.729 1.00 49.78 84 LEU A C 1
ATOM 679 O O . LEU A 1 84 ? 19.538 4.729 -44.927 1.00 49.78 84 LEU A O 1
ATOM 683 N N . PRO A 1 85 ? 19.079 6.889 -44.403 1.00 49.38 85 PRO A N 1
ATOM 684 C CA . PRO A 1 85 ? 20.469 7.236 -44.198 1.00 49.38 85 PRO A CA 1
ATOM 685 C C . PRO A 1 85 ? 20.988 6.317 -43.099 1.00 49.3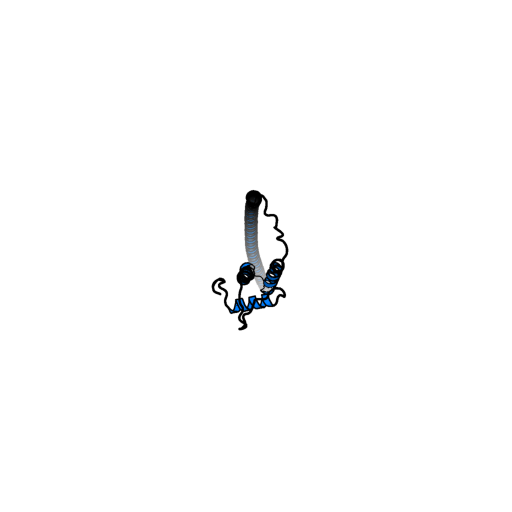8 85 PRO A C 1
ATOM 687 O O . PRO A 1 85 ? 20.622 6.454 -41.931 1.00 49.38 85 PRO A O 1
ATOM 690 N N . LEU A 1 86 ? 21.787 5.319 -43.481 1.00 57.34 86 LEU A N 1
ATOM 691 C CA . LEU A 1 86 ? 22.605 4.595 -42.529 1.00 57.34 86 LEU A CA 1
ATOM 692 C C . LEU A 1 86 ? 23.417 5.684 -41.830 1.00 57.34 86 LEU A C 1
ATOM 694 O O . LEU A 1 86 ? 24.057 6.471 -42.534 1.00 57.34 86 LEU A O 1
ATOM 698 N N . PRO A 1 87 ? 23.357 5.794 -40.490 1.00 57.47 87 PRO A N 1
ATOM 699 C CA . PRO A 1 87 ? 24.152 6.785 -39.791 1.00 57.47 87 PRO A CA 1
ATOM 700 C C . PRO A 1 87 ? 25.595 6.617 -40.262 1.00 57.47 87 PRO A C 1
ATOM 702 O O . PRO A 1 87 ? 26.112 5.500 -40.196 1.00 57.47 87 PRO A O 1
ATOM 705 N N . GLU A 1 88 ? 26.235 7.688 -40.745 1.00 61.69 88 GLU A N 1
ATOM 706 C CA . GLU A 1 88 ? 27.612 7.640 -41.274 1.00 61.69 88 GLU A CA 1
ATOM 707 C C . GLU A 1 88 ? 28.585 6.970 -40.286 1.00 61.69 88 GLU A C 1
ATOM 709 O O . GLU A 1 88 ? 29.585 6.372 -40.685 1.00 61.69 88 GLU A O 1
ATOM 714 N N . HIS A 1 89 ? 28.239 6.979 -38.992 1.00 61.19 89 HIS A N 1
ATOM 715 C CA . HIS A 1 89 ? 28.921 6.24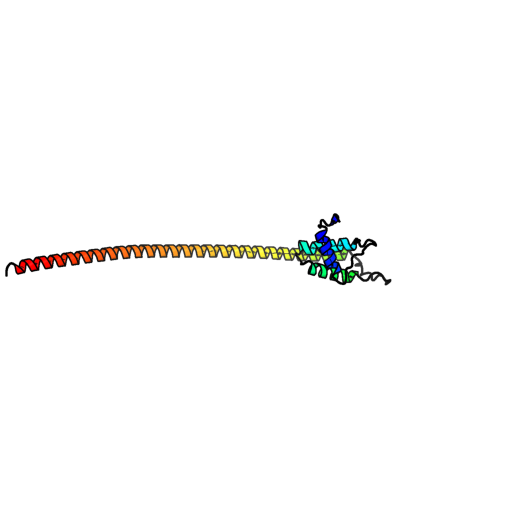6 -37.935 1.00 61.19 89 HIS A CA 1
ATOM 716 C C . HIS A 1 89 ? 27.929 5.514 -37.009 1.00 61.19 89 HIS A C 1
ATOM 718 O O . HIS A 1 89 ? 27.526 6.063 -35.977 1.00 61.19 89 HIS A O 1
ATOM 724 N N . PRO A 1 90 ? 27.573 4.248 -37.309 1.00 64.44 90 PRO A N 1
ATOM 725 C CA . PRO A 1 90 ? 26.677 3.434 -36.478 1.00 64.44 90 PRO A CA 1
ATOM 726 C C . PRO A 1 90 ? 27.173 3.307 -35.031 1.00 64.44 90 PRO A C 1
ATOM 728 O O . PRO A 1 90 ? 26.387 3.267 -34.088 1.00 64.44 90 PRO A O 1
ATOM 731 N N . SER A 1 91 ? 28.497 3.303 -34.856 1.00 72.56 91 SER A N 1
ATOM 732 C CA . SER A 1 91 ? 29.171 3.223 -33.561 1.00 72.56 91 SER A CA 1
ATOM 733 C C . SER A 1 91 ? 28.970 4.474 -32.701 1.00 72.56 91 SER A C 1
ATOM 735 O O . SER A 1 91 ? 28.819 4.357 -31.488 1.00 72.56 91 SER A O 1
ATOM 737 N N . THR A 1 92 ? 28.946 5.665 -33.309 1.00 75.75 92 THR A N 1
ATOM 738 C CA . THR A 1 92 ? 28.774 6.939 -32.591 1.00 75.75 92 THR A CA 1
ATOM 739 C C . THR A 1 92 ? 27.324 7.127 -32.158 1.00 75.75 92 THR A C 1
ATOM 741 O O . THR A 1 92 ? 27.072 7.503 -31.018 1.00 75.75 92 THR A O 1
ATOM 744 N N . PHE A 1 93 ? 26.372 6.787 -33.032 1.00 81.44 93 PHE A N 1
ATOM 745 C CA . PHE A 1 93 ? 24.948 6.784 -32.691 1.00 81.44 93 PHE A CA 1
ATOM 746 C C . PHE A 1 93 ? 24.658 5.828 -31.526 1.00 81.44 93 PHE A C 1
ATOM 748 O O . PHE A 1 93 ? 24.065 6.229 -30.529 1.00 81.44 93 PHE A O 1
ATOM 755 N N . LEU A 1 94 ? 25.166 4.591 -31.602 1.00 85.25 94 LEU A N 1
ATOM 756 C CA . LEU A 1 94 ? 25.008 3.608 -30.531 1.00 85.25 94 LEU A CA 1
ATOM 757 C C . LEU A 1 94 ? 25.622 4.088 -29.206 1.00 85.25 94 LEU A C 1
ATOM 759 O O . LEU A 1 94 ? 25.043 3.861 -28.146 1.00 85.25 94 LEU A O 1
ATOM 763 N N . TYR A 1 95 ? 26.777 4.757 -29.256 1.00 88.19 95 TYR A N 1
ATOM 764 C CA . TYR A 1 95 ? 27.429 5.302 -28.067 1.00 88.19 95 TYR A CA 1
ATOM 765 C C . TYR A 1 95 ? 26.586 6.385 -27.381 1.00 88.19 95 TYR A C 1
ATOM 767 O O . TYR A 1 95 ? 26.398 6.318 -26.165 1.00 88.19 95 TYR A O 1
ATOM 775 N N . GLU A 1 96 ? 26.042 7.345 -28.136 1.00 90.38 96 GLU A N 1
ATOM 776 C CA . GLU A 1 96 ? 25.180 8.385 -27.559 1.00 90.38 96 GLU A CA 1
ATOM 777 C C . GLU A 1 96 ? 23.872 7.791 -27.016 1.00 90.38 96 GLU A C 1
ATOM 779 O O . GLU A 1 96 ? 23.505 8.097 -25.885 1.00 90.38 96 GLU A O 1
ATOM 784 N N . THR A 1 97 ? 23.240 6.840 -27.716 1.00 90.00 97 THR A N 1
ATOM 785 C CA . THR A 1 97 ? 22.043 6.151 -27.196 1.00 90.00 97 THR A CA 1
ATOM 786 C C . THR A 1 97 ? 22.327 5.404 -25.889 1.00 90.00 97 THR A C 1
ATOM 788 O O . THR A 1 97 ? 21.547 5.473 -24.942 1.00 90.00 97 THR A O 1
ATOM 791 N N . VAL A 1 98 ? 23.457 4.695 -25.793 1.00 92.38 98 VAL A N 1
ATOM 792 C CA . VAL A 1 98 ? 23.846 3.986 -24.560 1.00 92.38 98 VAL A CA 1
ATOM 793 C C . VAL A 1 98 ? 24.129 4.967 -23.421 1.00 92.38 98 VAL A C 1
ATOM 795 O O . VAL A 1 98 ? 23.820 4.683 -22.262 1.00 92.38 98 VAL A O 1
ATOM 798 N N . LYS A 1 99 ? 24.712 6.125 -23.730 1.00 94.44 99 LYS A N 1
ATOM 799 C CA . LYS A 1 99 ? 24.998 7.180 -22.757 1.00 94.44 99 LYS A CA 1
ATOM 800 C C . LYS A 1 99 ? 23.719 7.839 -22.238 1.00 94.44 99 LYS A C 1
ATOM 802 O O . LYS A 1 99 ? 23.609 8.021 -21.027 1.00 94.44 99 LYS A O 1
ATOM 807 N N . GLU A 1 100 ? 22.758 8.132 -23.111 1.00 94.38 100 GLU A N 1
ATOM 808 C CA . GLU A 1 100 ? 21.427 8.629 -22.737 1.00 94.38 100 GLU A CA 1
ATOM 809 C C . GLU A 1 100 ? 20.691 7.615 -21.858 1.00 94.38 100 GLU A C 1
ATOM 811 O O . GLU A 1 100 ? 20.280 7.949 -20.748 1.00 94.38 100 GLU A O 1
ATOM 816 N N . LEU A 1 101 ? 20.653 6.344 -22.272 1.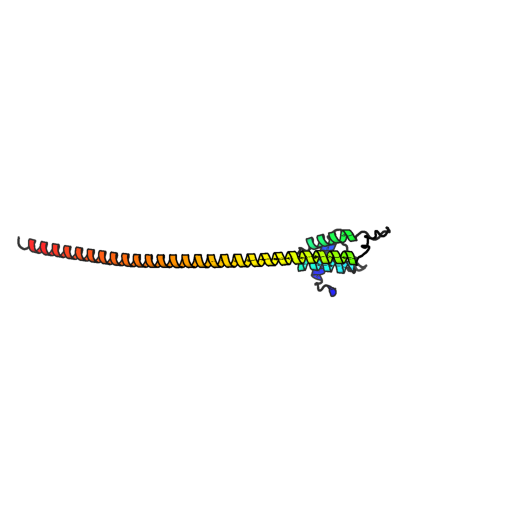00 94.62 101 LEU A N 1
ATOM 817 C CA . LEU A 1 101 ? 20.034 5.267 -21.496 1.00 94.62 101 LEU A CA 1
ATOM 818 C C . LEU A 1 101 ? 20.657 5.136 -20.099 1.00 94.62 101 LEU A C 1
ATOM 820 O O . LEU A 1 101 ? 19.961 4.930 -19.107 1.00 94.62 101 LEU A O 1
ATOM 824 N N . LYS A 1 102 ? 21.985 5.263 -19.997 1.00 95.19 102 LYS A N 1
ATOM 825 C CA . LYS A 1 102 ? 22.684 5.216 -18.710 1.00 95.19 102 LYS A CA 1
ATOM 826 C C . LYS A 1 102 ? 22.305 6.400 -17.816 1.00 95.19 102 LYS A C 1
ATOM 828 O O . LYS A 1 102 ? 22.175 6.213 -16.608 1.00 95.19 102 LYS A O 1
ATOM 833 N N . ALA A 1 103 ? 22.132 7.590 -18.390 1.00 95.62 103 ALA A N 1
ATOM 834 C CA . ALA A 1 103 ? 21.703 8.771 -17.647 1.00 95.62 103 ALA A CA 1
ATOM 835 C C . ALA A 1 103 ? 20.267 8.614 -17.125 1.00 95.62 103 ALA A C 1
ATOM 837 O O . ALA A 1 103 ? 20.021 8.855 -15.944 1.00 95.62 103 ALA A O 1
ATOM 838 N N . GLU A 1 104 ? 19.345 8.130 -17.962 1.00 95.62 104 GLU A N 1
ATOM 839 C CA . GLU A 1 104 ? 17.972 7.816 -17.546 1.00 95.62 104 GLU A CA 1
ATOM 840 C C . GLU A 1 104 ? 17.944 6.738 -16.456 1.00 95.62 104 GLU A C 1
ATOM 842 O O . GLU A 1 104 ? 17.220 6.863 -15.468 1.00 95.62 104 GLU A O 1
ATOM 847 N N . MET A 1 105 ? 18.777 5.700 -16.580 1.00 95.81 105 MET A N 1
ATOM 848 C CA . MET A 1 105 ? 18.861 4.636 -15.581 1.00 95.81 105 MET A CA 1
ATOM 849 C C . MET A 1 105 ? 19.337 5.159 -14.220 1.00 95.81 105 MET A C 1
ATOM 851 O O . MET A 1 105 ? 18.826 4.722 -13.186 1.00 95.81 105 MET A O 1
ATOM 855 N N . GLU A 1 106 ? 20.278 6.107 -14.198 1.00 96.88 106 GLU A N 1
ATOM 856 C CA . GLU A 1 106 ? 20.727 6.724 -12.947 1.00 96.88 106 GLU A CA 1
ATOM 857 C C . GLU A 1 106 ? 19.637 7.621 -12.340 1.00 96.88 106 GLU A C 1
ATOM 859 O O . GLU A 1 106 ? 19.401 7.540 -11.136 1.00 96.88 106 GLU A O 1
ATOM 864 N N . GLN A 1 107 ? 18.891 8.379 -13.156 1.00 96.38 107 GLN A N 1
ATOM 865 C CA . GLN A 1 107 ? 17.738 9.160 -12.679 1.00 96.38 107 GLN A CA 1
ATOM 866 C C . GLN A 1 107 ? 16.647 8.267 -12.077 1.00 96.38 107 GLN A C 1
ATOM 868 O O . GLN A 1 107 ? 16.118 8.557 -11.004 1.00 96.38 107 GLN A O 1
ATOM 873 N N . VAL A 1 108 ? 16.323 7.147 -12.731 1.00 96.56 108 VAL A N 1
ATOM 874 C CA . VAL A 1 108 ? 15.343 6.179 -12.215 1.00 96.56 108 VAL A CA 1
ATOM 875 C C . VAL A 1 108 ? 15.824 5.567 -10.901 1.00 96.56 108 VAL A C 1
ATOM 877 O O . VAL A 1 108 ? 15.036 5.387 -9.972 1.00 96.56 108 VAL A O 1
ATOM 880 N N . LYS A 1 109 ? 17.118 5.260 -10.789 1.00 97.50 109 LYS A N 1
ATOM 881 C CA . LYS A 1 109 ? 17.712 4.735 -9.558 1.00 97.50 109 LYS A CA 1
ATOM 882 C C . LYS A 1 109 ? 17.644 5.751 -8.417 1.00 97.50 109 LYS A C 1
ATOM 884 O O . LYS A 1 109 ? 17.261 5.369 -7.313 1.00 97.50 109 LYS A O 1
ATOM 889 N N . GLU A 1 110 ? 17.959 7.015 -8.678 1.00 97.62 110 GLU A N 1
ATOM 890 C CA . GLU A 1 110 ? 17.848 8.098 -7.697 1.00 97.62 110 GLU A CA 1
ATOM 891 C C . GLU A 1 110 ? 16.393 8.298 -7.251 1.00 97.62 110 GLU A C 1
ATOM 893 O O . GLU A 1 110 ? 16.098 8.319 -6.055 1.00 97.62 110 GLU A O 1
ATOM 898 N N . MET A 1 111 ? 15.454 8.327 -8.200 1.00 96.94 111 MET A N 1
ATOM 899 C CA . MET A 1 111 ? 14.025 8.406 -7.900 1.00 96.94 111 MET A CA 1
ATOM 900 C C . MET A 1 111 ? 13.565 7.230 -7.030 1.00 96.94 111 MET A C 1
ATOM 902 O O . MET A 1 111 ? 12.868 7.437 -6.038 1.00 96.94 111 MET A O 1
ATOM 906 N N . ASN A 1 112 ? 13.986 6.003 -7.344 1.00 97.56 112 ASN A N 1
ATOM 907 C CA . ASN A 1 112 ? 13.657 4.828 -6.538 1.00 97.56 112 ASN A CA 1
ATOM 908 C C . ASN A 1 112 ? 14.229 4.921 -5.115 1.00 97.56 112 ASN A C 1
ATOM 910 O O . ASN A 1 112 ? 13.550 4.536 -4.165 1.00 97.56 112 ASN A O 1
ATOM 914 N N . GLN A 1 113 ? 15.439 5.459 -4.941 1.00 97.81 113 GLN A N 1
ATOM 915 C CA . GLN A 1 113 ? 16.017 5.688 -3.612 1.00 97.81 113 GLN A CA 1
ATOM 916 C C . GLN A 1 113 ? 15.200 6.704 -2.805 1.00 97.81 113 GLN A C 1
ATOM 918 O O . GLN A 1 113 ? 14.895 6.455 -1.640 1.00 97.81 113 GLN A O 1
ATOM 923 N N . LEU A 1 114 ? 14.785 7.812 -3.425 1.00 97.50 114 LEU A N 1
ATOM 924 C CA . LEU A 1 114 ? 13.931 8.810 -2.776 1.00 97.50 114 LEU A CA 1
ATOM 925 C C . LEU A 1 114 ? 12.557 8.239 -2.405 1.00 97.50 114 LEU A C 1
ATOM 927 O O . LEU A 1 114 ? 12.050 8.511 -1.316 1.00 97.50 114 LEU A O 1
ATOM 931 N N . LEU A 1 115 ? 11.968 7.417 -3.278 1.00 97.88 115 LEU A N 1
ATOM 932 C CA . LEU A 1 115 ? 10.706 6.733 -3.001 1.00 97.88 115 LEU A CA 1
ATOM 933 C C . LEU A 1 115 ? 10.827 5.771 -1.814 1.00 97.88 115 LEU A C 1
ATOM 935 O O . LEU A 1 115 ? 9.931 5.751 -0.975 1.00 97.88 115 LEU A O 1
ATOM 939 N N . LEU A 1 116 ? 11.930 5.024 -1.705 1.00 97.69 116 LEU A N 1
ATOM 940 C CA . LEU A 1 116 ? 12.185 4.145 -0.559 1.00 97.69 116 LEU A CA 1
ATOM 941 C C . LEU A 1 116 ? 12.302 4.936 0.749 1.00 97.69 116 LEU 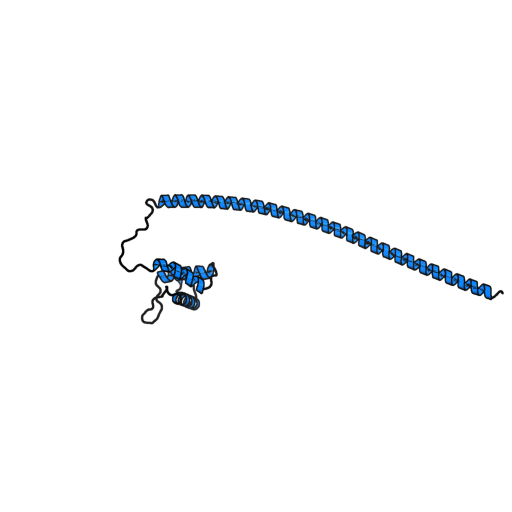A C 1
ATOM 943 O O . LEU A 1 116 ? 11.655 4.580 1.730 1.00 97.69 116 LEU A O 1
ATOM 947 N N . ILE A 1 117 ? 13.042 6.049 0.748 1.00 97.56 117 ILE A N 1
ATOM 948 C CA . ILE A 1 117 ? 13.160 6.925 1.926 1.00 97.56 117 ILE A CA 1
ATOM 949 C C . ILE A 1 117 ? 11.781 7.450 2.345 1.00 97.56 117 ILE A C 1
ATOM 951 O O . ILE A 1 117 ? 11.410 7.379 3.516 1.00 97.56 117 ILE A O 1
ATOM 955 N N . ARG A 1 118 ? 10.989 7.937 1.382 1.00 96.75 118 ARG A N 1
ATOM 956 C CA . ARG A 1 118 ? 9.631 8.440 1.628 1.00 96.75 118 ARG A CA 1
ATOM 957 C C . ARG A 1 118 ? 8.715 7.356 2.198 1.00 96.75 118 ARG A C 1
ATOM 959 O O . ARG A 1 118 ? 7.889 7.645 3.062 1.00 96.75 118 ARG A O 1
ATOM 966 N N . LEU A 1 119 ? 8.846 6.127 1.704 1.00 97.50 119 LEU A N 1
ATOM 967 C CA . LEU A 1 119 ? 8.068 4.984 2.167 1.00 97.50 119 LEU A CA 1
ATOM 968 C C . LEU A 1 119 ? 8.418 4.638 3.620 1.00 97.50 119 LEU A C 1
ATOM 970 O O . LEU A 1 119 ? 7.514 4.477 4.438 1.00 97.50 119 LEU A O 1
ATOM 974 N N . ASP A 1 120 ? 9.706 4.618 3.966 1.00 97.50 120 ASP A N 1
ATOM 975 C CA . ASP A 1 120 ? 10.170 4.387 5.338 1.00 97.50 120 ASP A CA 1
ATOM 976 C C . ASP A 1 120 ? 9.676 5.471 6.309 1.00 97.50 120 ASP A C 1
ATOM 978 O O . ASP A 1 120 ? 9.265 5.171 7.432 1.00 97.50 120 ASP A O 1
ATOM 982 N N . GLU A 1 121 ? 9.679 6.740 5.888 1.00 97.50 121 GLU A N 1
ATOM 983 C CA . GLU A 1 121 ? 9.106 7.846 6.666 1.00 97.50 121 GLU A CA 1
ATOM 984 C C . GLU A 1 121 ? 7.605 7.653 6.909 1.00 97.50 121 GLU A C 1
ATOM 986 O O . GLU A 1 121 ? 7.123 7.843 8.029 1.00 97.50 121 GLU A O 1
ATOM 991 N N . GLN A 1 122 ? 6.861 7.249 5.875 1.00 97.31 122 GLN A N 1
ATOM 992 C CA . GLN A 1 122 ? 5.431 6.978 6.000 1.00 97.31 122 GLN A CA 1
ATOM 993 C C . GLN A 1 122 ? 5.148 5.788 6.916 1.00 97.31 122 GLN A C 1
ATOM 995 O O . GLN A 1 122 ? 4.247 5.885 7.747 1.00 97.31 122 GLN A O 1
ATOM 1000 N N . HIS A 1 123 ? 5.918 4.702 6.813 1.00 97.12 123 HIS A N 1
ATOM 1001 C CA . HIS A 1 123 ? 5.789 3.552 7.708 1.00 97.12 123 HIS A CA 1
ATOM 1002 C C . HIS A 1 123 ? 5.999 3.954 9.167 1.00 97.12 123 HIS A C 1
ATOM 1004 O O . HIS A 1 123 ? 5.130 3.695 9.997 1.00 97.12 123 HIS A O 1
ATOM 1010 N N . LYS A 1 124 ? 7.071 4.699 9.464 1.00 97.88 124 LYS A N 1
ATOM 1011 C CA . LYS A 1 124 ? 7.327 5.212 10.820 1.00 97.88 124 LYS A CA 1
ATOM 1012 C C . LYS A 1 124 ? 6.183 6.077 11.343 1.00 97.88 124 LYS A C 1
ATOM 1014 O O . LYS A 1 124 ? 5.791 5.934 12.497 1.00 97.88 124 LYS A O 1
ATOM 1019 N N . TYR A 1 125 ? 5.637 6.963 10.512 1.00 97.75 125 TYR A N 1
ATOM 1020 C CA . TYR A 1 125 ? 4.504 7.806 10.898 1.00 97.75 125 TYR A CA 1
ATOM 1021 C C . TYR A 1 125 ? 3.238 6.988 11.189 1.00 97.75 125 TYR A C 1
ATOM 1023 O O . TYR A 1 125 ? 2.522 7.270 12.152 1.00 97.75 125 TYR A O 1
ATOM 1031 N N . VAL A 1 126 ? 2.949 5.978 10.364 1.00 97.81 126 VAL A N 1
ATOM 1032 C CA . VAL A 1 126 ? 1.800 5.088 10.568 1.00 97.81 126 VAL A CA 1
ATOM 1033 C C . VAL A 1 126 ? 1.950 4.311 11.870 1.00 97.81 126 VAL A C 1
ATOM 1035 O O . VAL A 1 126 ? 0.998 4.291 12.648 1.00 97.81 126 VAL A O 1
ATOM 1038 N N . ASP A 1 127 ? 3.126 3.742 12.130 1.00 97.94 127 ASP A N 1
ATOM 1039 C CA . ASP A 1 127 ? 3.399 2.978 13.349 1.00 97.94 127 ASP A CA 1
ATOM 1040 C C . ASP A 1 127 ? 3.250 3.857 14.597 1.00 97.94 127 ASP A C 1
ATOM 1042 O O . ASP A 1 127 ? 2.497 3.513 15.506 1.00 97.94 127 ASP A O 1
ATOM 1046 N N . GLN A 1 128 ? 3.845 5.057 14.592 1.00 97.38 128 GLN A N 1
ATOM 1047 C CA . GLN A 1 128 ? 3.701 6.022 15.689 1.00 97.38 128 GLN A CA 1
ATOM 1048 C C . GLN A 1 128 ? 2.233 6.356 15.971 1.00 97.38 128 GLN A C 1
ATOM 1050 O O . GLN A 1 128 ? 1.785 6.312 17.115 1.00 97.38 128 GLN A O 1
ATOM 1055 N N . ARG A 1 129 ? 1.447 6.643 14.929 1.00 97.12 129 ARG A N 1
ATOM 1056 C CA . ARG A 1 129 ? 0.021 6.950 15.099 1.00 97.12 129 ARG A CA 1
ATOM 1057 C C . ARG A 1 129 ? -0.807 5.752 15.534 1.00 97.12 129 ARG A C 1
ATOM 1059 O O . ARG A 1 129 ? -1.841 5.934 16.182 1.00 97.12 129 ARG A O 1
ATOM 1066 N N . LEU A 1 130 ? -0.413 4.546 15.139 1.00 97.31 130 LEU A N 1
ATOM 1067 C CA . LEU A 1 130 ? -1.068 3.322 15.574 1.00 97.31 130 LEU A CA 1
ATOM 1068 C C . LEU A 1 130 ? -0.861 3.124 17.078 1.00 97.31 130 LEU A C 1
ATOM 1070 O O . LEU A 1 130 ? -1.840 2.884 17.787 1.00 97.31 130 LEU A O 1
ATOM 1074 N N . ASP A 1 131 ? 0.372 3.297 17.550 1.00 97.50 131 ASP A N 1
ATOM 1075 C CA . ASP A 1 131 ? 0.741 3.178 18.961 1.00 97.50 131 ASP A CA 1
ATOM 1076 C C . ASP A 1 131 ? 0.043 4.241 19.813 1.00 97.50 131 ASP A C 1
ATOM 1078 O O . ASP A 1 131 ? -0.645 3.896 20.774 1.00 97.50 131 ASP A O 1
ATOM 1082 N N . GLU A 1 132 ? 0.074 5.512 19.399 1.00 97.38 132 GLU A N 1
ATOM 1083 C CA . GLU A 1 132 ? -0.656 6.597 20.073 1.00 97.38 132 GLU A CA 1
ATOM 1084 C C . GLU A 1 132 ? -2.155 6.290 20.201 1.00 97.38 132 GLU A C 1
ATOM 1086 O O . GLU A 1 132 ? -2.772 6.491 21.253 1.00 97.38 132 GLU A O 1
ATOM 1091 N N . LYS A 1 133 ? -2.767 5.781 19.125 1.00 97.06 133 LYS A N 1
ATOM 1092 C CA . LYS A 1 133 ? -4.188 5.426 19.133 1.00 97.06 133 LYS A CA 1
ATOM 1093 C C . LYS A 1 133 ? -4.458 4.231 20.047 1.00 97.06 133 LYS A C 1
ATOM 1095 O O . LYS A 1 133 ? -5.484 4.220 20.728 1.00 97.06 133 LYS A O 1
ATOM 1100 N N . ASN A 1 134 ? -3.585 3.227 20.050 1.00 97.62 134 ASN A N 1
ATOM 1101 C CA . ASN A 1 134 ? -3.710 2.048 20.905 1.00 97.62 134 ASN A CA 1
ATOM 1102 C C . ASN A 1 134 ? -3.587 2.419 22.386 1.00 97.62 134 ASN A C 1
ATOM 1104 O O . ASN A 1 134 ? -4.382 1.942 23.202 1.00 97.62 134 ASN A O 1
ATOM 1108 N N . ASP A 1 135 ? -2.664 3.315 22.725 1.00 97.50 135 ASP A N 1
ATOM 1109 C CA . ASP A 1 135 ? -2.509 3.843 24.077 1.00 97.50 135 ASP A CA 1
ATOM 1110 C C . ASP A 1 135 ? -3.754 4.613 24.512 1.00 97.50 135 ASP A C 1
ATOM 1112 O O . ASP A 1 135 ? -4.316 4.338 25.577 1.00 97.50 135 ASP A O 1
ATOM 1116 N N . LEU A 1 136 ? -4.255 5.514 23.663 1.00 97.62 136 LEU A N 1
ATOM 1117 C CA . LEU A 1 136 ? -5.458 6.294 23.951 1.00 97.62 136 LEU A CA 1
ATOM 1118 C C . LEU A 1 136 ? -6.700 5.404 24.097 1.00 97.62 136 LEU A C 1
ATOM 1120 O O . LEU A 1 136 ? -7.511 5.602 25.006 1.00 97.62 136 LEU A O 1
ATOM 1124 N N . LEU A 1 137 ? -6.835 4.381 23.251 1.00 97.94 137 LEU A N 1
ATOM 1125 C CA . LEU A 1 137 ? -7.902 3.388 23.356 1.00 97.94 137 LEU A CA 1
ATOM 1126 C C . LEU A 1 137 ? -7.797 2.614 24.675 1.00 97.94 137 LEU A C 1
ATOM 1128 O O . LEU A 1 137 ? -8.794 2.452 25.375 1.00 97.94 137 LEU A O 1
ATOM 1132 N N . THR A 1 138 ? -6.597 2.167 25.039 1.00 97.62 138 THR A N 1
ATOM 1133 C CA . THR A 1 138 ? -6.355 1.410 26.273 1.00 97.62 138 THR A CA 1
ATOM 1134 C C . THR A 1 138 ? -6.660 2.253 27.508 1.00 97.62 138 THR A C 1
ATOM 1136 O O . THR A 1 138 ? -7.299 1.770 28.445 1.00 97.62 138 THR A O 1
ATOM 1139 N N . GLN A 1 139 ? -6.269 3.528 27.506 1.00 97.38 139 GLN A N 1
ATOM 1140 C CA . GLN A 1 139 ? -6.607 4.477 28.567 1.00 97.38 139 GLN A CA 1
ATOM 1141 C C . GLN A 1 139 ? -8.122 4.694 28.660 1.00 97.38 139 GLN A C 1
ATOM 1143 O O . GLN A 1 139 ? -8.694 4.567 29.742 1.00 97.38 139 GLN A O 1
ATOM 1148 N N . SER A 1 140 ? -8.795 4.936 27.532 1.00 97.75 140 SER A N 1
ATOM 1149 C CA . SER A 1 140 ? -10.253 5.102 27.484 1.00 97.75 140 SER A CA 1
ATOM 1150 C C . SER A 1 140 ? -10.997 3.858 27.987 1.00 97.75 140 SER A C 1
ATOM 1152 O O . SER A 1 140 ? -11.955 3.965 28.761 1.00 97.75 140 SER A O 1
ATOM 1154 N N . LEU A 1 141 ? -10.524 2.663 27.616 1.00 98.00 141 LEU A N 1
ATOM 1155 C CA . LEU A 1 141 ? -11.060 1.394 28.100 1.00 98.00 141 LEU A CA 1
ATOM 1156 C C . LEU A 1 141 ? -10.892 1.254 29.615 1.00 98.00 141 LEU A C 1
ATOM 1158 O O . LEU A 1 141 ? -11.862 0.907 30.288 1.00 98.00 141 LEU A O 1
ATOM 1162 N N . ARG A 1 142 ? -9.711 1.563 30.168 1.00 97.31 142 ARG A N 1
ATOM 1163 C CA . ARG A 1 142 ? -9.475 1.536 31.625 1.00 97.31 142 ARG A CA 1
ATOM 1164 C C . ARG A 1 142 ? -10.420 2.475 32.364 1.00 97.31 142 ARG A C 1
ATOM 1166 O O . ARG A 1 142 ? -11.131 2.019 33.255 1.00 97.31 142 ARG A O 1
ATOM 1173 N N . VAL A 1 143 ? -10.511 3.734 31.932 1.00 97.44 143 VAL A N 1
ATOM 1174 C CA . VAL A 1 143 ? -11.421 4.729 32.525 1.00 97.44 143 VAL A CA 1
ATOM 1175 C C . VAL A 1 143 ? -12.871 4.241 32.477 1.00 97.44 143 VAL A C 1
ATOM 1177 O O . VAL A 1 143 ? -13.599 4.327 33.464 1.00 97.44 143 VAL A O 1
ATOM 1180 N N . THR A 1 144 ? -13.295 3.665 31.351 1.00 97.38 144 THR A N 1
ATOM 1181 C CA . THR A 1 144 ? -14.657 3.134 31.199 1.00 97.38 144 THR A CA 1
ATOM 1182 C C . THR A 1 144 ? -14.917 1.946 32.129 1.00 97.38 144 THR A C 1
ATOM 1184 O O . THR A 1 144 ? -16.010 1.823 32.686 1.00 97.38 144 THR A O 1
ATOM 1187 N N . LEU A 1 145 ? -13.938 1.057 32.309 1.00 97.06 145 LEU A N 1
ATOM 1188 C CA . LEU A 1 145 ? -14.049 -0.087 33.215 1.00 97.06 145 LEU A CA 1
ATOM 1189 C C . LEU A 1 145 ? -14.102 0.354 34.681 1.00 97.06 145 LEU A C 1
ATOM 1191 O O . LEU A 1 145 ? -14.944 -0.143 35.429 1.00 97.06 145 LEU A O 1
ATOM 1195 N N . GLU A 1 146 ? -13.267 1.312 35.078 1.00 97.19 146 GLU A N 1
ATOM 1196 C CA . GLU A 1 146 ? -13.283 1.901 36.420 1.00 97.19 146 GLU A CA 1
ATOM 1197 C C . GLU A 1 146 ? -14.615 2.601 36.706 1.00 97.19 146 GLU A C 1
ATOM 1199 O O . GLU A 1 146 ? -15.247 2.333 37.730 1.00 97.19 146 GLU A O 1
ATOM 1204 N N . ALA A 1 147 ? -15.115 3.404 35.763 1.00 97.06 147 ALA A N 1
ATOM 1205 C CA . ALA A 1 147 ? -16.420 4.049 35.877 1.00 97.06 147 ALA A CA 1
ATOM 1206 C C . ALA A 1 147 ? -17.558 3.024 36.013 1.00 97.06 147 ALA A C 1
ATOM 1208 O O . ALA A 1 147 ? -18.440 3.179 36.859 1.00 97.06 147 ALA A O 1
ATOM 1209 N N . LYS A 1 148 ? -17.530 1.935 35.228 1.00 97.06 148 LYS A N 1
ATOM 1210 C CA . LYS A 1 148 ? -18.506 0.840 35.354 1.00 97.06 148 LYS A CA 1
ATOM 1211 C C . LYS A 1 148 ? -18.428 0.157 36.717 1.00 97.06 148 LYS A C 1
ATOM 1213 O O . LYS A 1 148 ? -19.475 -0.145 37.287 1.00 97.06 148 LYS A O 1
ATOM 1218 N N . LYS A 1 149 ? -17.223 -0.077 37.245 1.00 97.62 149 LYS A N 1
ATOM 1219 C CA . LYS A 1 149 ? -17.028 -0.682 38.569 1.00 97.62 149 LYS A CA 1
ATOM 1220 C C . LYS A 1 149 ? -17.626 0.197 39.670 1.00 97.62 149 LYS A C 1
ATOM 1222 O O . LYS A 1 149 ? -18.446 -0.294 40.442 1.00 97.62 149 LYS A O 1
ATOM 1227 N N . LEU A 1 150 ? -17.307 1.492 39.677 1.00 97.12 150 LEU A N 1
ATOM 1228 C CA . LEU A 1 150 ? -17.850 2.450 40.646 1.00 97.12 150 LEU A CA 1
ATOM 1229 C C . LEU A 1 150 ? -19.377 2.559 40.559 1.00 97.12 150 LEU A C 1
ATOM 1231 O O . LEU A 1 150 ? -20.061 2.600 41.579 1.00 97.12 150 LEU A O 1
ATOM 1235 N N . LEU A 1 151 ? -19.937 2.554 39.347 1.00 96.94 151 LEU A N 1
ATOM 1236 C CA . LEU A 1 151 ? -21.386 2.599 39.142 1.00 96.94 151 LEU A CA 1
ATOM 1237 C C . LEU A 1 151 ? -22.065 1.334 39.690 1.00 96.94 151 LEU A C 1
ATOM 1239 O O . LEU A 1 151 ? -23.115 1.422 40.324 1.00 96.94 151 LEU A O 1
ATOM 1243 N N . LEU A 1 152 ? -21.464 0.156 39.490 1.00 96.94 152 LEU A N 1
ATOM 1244 C CA . LEU A 1 152 ? -21.962 -1.096 40.065 1.00 96.94 152 LEU A CA 1
ATOM 1245 C C . LEU A 1 152 ? -21.904 -1.092 41.597 1.00 96.94 152 LEU A C 1
ATOM 1247 O O . LEU A 1 152 ? -22.872 -1.506 42.232 1.00 96.94 152 LEU A O 1
ATOM 1251 N N . GLU A 1 153 ? -20.811 -0.613 42.189 1.00 96.50 153 GLU A N 1
ATOM 1252 C CA . GLU A 1 153 ? -20.669 -0.476 43.646 1.00 96.50 153 GLU A CA 1
ATOM 1253 C C . GLU A 1 153 ? -21.694 0.513 44.219 1.00 96.50 153 GLU A C 1
ATOM 1255 O O . GLU A 1 153 ? -22.392 0.190 45.178 1.00 96.50 153 GLU A O 1
ATOM 1260 N N . SER A 1 154 ? -21.880 1.665 43.569 1.00 95.69 154 SER A N 1
ATOM 1261 C CA . SER A 1 154 ? -22.897 2.656 43.939 1.00 95.69 154 SER A CA 1
ATOM 1262 C C . SER A 1 154 ? -24.317 2.082 43.866 1.00 95.69 154 SER A C 1
ATOM 1264 O O . SER A 1 154 ? -25.099 2.252 44.802 1.00 95.69 154 SER A O 1
ATOM 1266 N N . LYS A 1 155 ? -24.645 1.334 42.802 1.00 96.12 155 LYS A N 1
ATOM 1267 C CA . LYS A 1 155 ? -25.948 0.663 42.671 1.00 96.12 155 LYS A CA 1
ATOM 1268 C C . LYS A 1 155 ? -26.183 -0.382 43.758 1.00 96.12 155 LYS A C 1
ATOM 1270 O O . LYS A 1 155 ? -27.304 -0.482 44.249 1.00 96.12 155 LYS A O 1
ATOM 1275 N N . LYS A 1 156 ? -25.154 -1.149 44.135 1.00 96.19 156 LYS A N 1
ATOM 1276 C CA . LYS A 1 156 ? -25.247 -2.117 45.239 1.00 96.19 156 LYS A CA 1
ATOM 1277 C C . LYS A 1 156 ? -25.511 -1.415 46.569 1.00 96.19 156 LYS A C 1
ATOM 1279 O O . LYS A 1 156 ? -26.489 -1.746 47.227 1.00 96.19 156 LYS A O 1
ATOM 1284 N N . ALA A 1 157 ? -24.725 -0.390 46.898 1.00 95.50 157 ALA A N 1
ATOM 1285 C CA . ALA A 1 157 ? -24.910 0.384 48.125 1.00 95.50 157 ALA A CA 1
ATOM 1286 C C . ALA A 1 157 ? -26.302 1.038 48.195 1.00 95.50 157 ALA A C 1
ATOM 1288 O O . ALA A 1 157 ? -26.942 1.049 49.244 1.00 95.50 157 ALA A O 1
ATOM 1289 N N . GLN A 1 158 ? -26.813 1.542 47.065 1.00 94.56 158 GLN A N 1
ATOM 1290 C CA . GLN A 1 158 ? -28.161 2.105 46.993 1.00 94.56 158 GLN A CA 1
ATOM 1291 C C . GLN A 1 158 ? -29.248 1.040 47.204 1.00 94.56 158 GLN A C 1
ATOM 1293 O O . GLN A 1 158 ? -30.244 1.310 47.875 1.00 94.56 158 GLN A O 1
ATOM 1298 N N . ALA A 1 159 ? -29.071 -0.166 46.656 1.00 95.62 159 ALA A N 1
ATOM 1299 C CA . ALA A 1 159 ? -29.997 -1.275 46.870 1.00 95.62 159 ALA A CA 1
ATOM 1300 C C . ALA A 1 159 ? -30.031 -1.710 48.345 1.00 95.62 159 ALA A C 1
ATOM 1302 O O . ALA A 1 159 ? -31.115 -1.852 48.907 1.00 95.62 159 ALA A O 1
ATOM 1303 N N . GLU A 1 160 ? -28.866 -1.834 48.984 1.00 95.38 160 GLU A N 1
ATOM 1304 C CA . GLU A 1 160 ? -28.742 -2.163 50.410 1.00 95.38 160 GLU A CA 1
ATOM 1305 C C . GLU A 1 160 ? -29.378 -1.084 51.300 1.00 95.38 160 GLU A C 1
ATOM 1307 O O . GLU A 1 160 ? -30.176 -1.395 52.183 1.00 95.38 160 GLU A O 1
ATOM 1312 N N . ALA A 1 161 ? -29.109 0.197 51.027 1.00 94.25 161 ALA A N 1
ATOM 1313 C CA . ALA A 1 161 ? -29.712 1.307 51.765 1.00 94.25 161 ALA A CA 1
ATOM 1314 C C . ALA A 1 161 ? -31.244 1.332 51.629 1.00 94.25 161 ALA A C 1
ATOM 1316 O O . ALA A 1 161 ? -31.957 1.540 52.613 1.00 94.25 161 ALA A O 1
ATOM 1317 N N . ASN A 1 162 ? -31.764 1.081 50.422 1.00 94.81 162 ASN A N 1
ATOM 1318 C CA . ASN A 1 162 ? -33.204 0.989 50.187 1.00 94.81 162 ASN A CA 1
ATOM 1319 C C . ASN A 1 162 ? -33.829 -0.183 50.955 1.00 94.81 162 ASN A C 1
ATOM 1321 O O . ASN A 1 162 ? -34.914 -0.030 51.518 1.00 94.81 162 ASN A O 1
ATOM 1325 N N . GLN A 1 163 ? -33.149 -1.331 51.003 1.00 94.69 163 GLN A N 1
ATOM 1326 C CA . GLN A 1 163 ? -33.609 -2.505 51.740 1.00 94.69 163 GLN A CA 1
ATOM 1327 C C . GLN A 1 163 ? -33.661 -2.240 53.251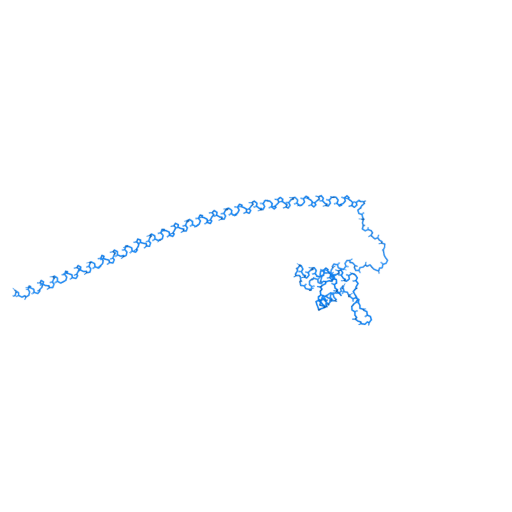 1.00 94.69 163 GLN A C 1
ATOM 1329 O O . GLN A 1 163 ? -34.696 -2.478 53.872 1.00 94.69 163 GLN A O 1
ATOM 1334 N N . LEU A 1 164 ? -32.614 -1.637 53.823 1.00 94.31 164 LEU A N 1
ATOM 1335 C CA . LEU A 1 164 ? -32.591 -1.243 55.237 1.00 94.31 164 LEU A CA 1
ATOM 1336 C C . LEU A 1 164 ? -33.702 -0.238 55.581 1.00 94.31 164 LEU A C 1
ATOM 1338 O O . LEU A 1 164 ? -34.340 -0.346 56.628 1.00 94.31 164 LEU A O 1
ATOM 1342 N N . LEU A 1 165 ? -33.982 0.721 54.692 1.00 93.25 165 LEU A N 1
ATOM 1343 C CA . LEU A 1 165 ? -35.075 1.680 54.880 1.00 93.25 165 LEU A CA 1
ATOM 1344 C C . LEU A 1 165 ? -36.450 0.986 54.896 1.00 93.25 165 LEU A C 1
ATOM 1346 O O . LEU A 1 165 ? -37.326 1.354 55.682 1.00 93.25 165 LEU A O 1
ATOM 1350 N N . LEU A 1 166 ? -36.651 -0.005 54.023 1.00 92.75 166 LEU A N 1
ATOM 1351 C CA . LEU A 1 166 ? -37.864 -0.826 53.979 1.00 92.75 166 LEU A CA 1
ATOM 1352 C C . LEU A 1 166 ? -38.045 -1.625 55.277 1.00 92.75 166 LEU A C 1
ATOM 1354 O O . LEU A 1 166 ? -39.138 -1.618 55.846 1.00 92.75 166 LEU A O 1
ATOM 1358 N N . GLU A 1 167 ? -36.978 -2.244 55.781 1.00 92.31 167 GLU A N 1
ATOM 1359 C CA . GLU A 1 167 ? -36.987 -3.000 57.039 1.00 92.31 167 GLU A CA 1
ATOM 1360 C C . GLU A 1 167 ? -37.285 -2.106 58.254 1.00 92.31 167 GLU A C 1
ATOM 1362 O O . GLU A 1 167 ? -38.116 -2.461 59.095 1.00 92.31 167 GLU A O 1
ATOM 1367 N N . GLN A 1 168 ? -36.690 -0.909 58.327 1.00 90.06 168 GLN A N 1
ATOM 1368 C CA . GLN A 1 168 ? -36.975 0.063 59.391 1.00 90.06 168 GLN A CA 1
ATOM 1369 C C . GLN A 1 168 ? -38.439 0.515 59.377 1.00 90.06 168 GLN A C 1
ATOM 1371 O O . GLN A 1 168 ? -39.103 0.499 60.417 1.00 90.06 168 GLN A O 1
ATOM 1376 N N . LYS A 1 169 ? -38.979 0.857 58.198 1.00 90.38 169 LYS A N 1
ATOM 1377 C CA . LYS A 1 169 ? -40.396 1.224 58.054 1.00 90.38 169 LYS A CA 1
ATOM 1378 C C . LYS A 1 169 ? -41.318 0.081 58.483 1.00 90.38 169 LYS A C 1
ATOM 1380 O O . LYS A 1 169 ? -42.293 0.326 59.193 1.00 90.38 169 LYS A O 1
ATOM 1385 N N . ALA A 1 170 ? -41.004 -1.160 58.109 1.00 88.38 170 ALA A N 1
ATOM 1386 C CA . ALA A 1 170 ? -41.765 -2.329 58.544 1.00 88.38 170 ALA A CA 1
ATOM 1387 C C . ALA A 1 170 ? -41.742 -2.473 60.079 1.00 88.38 170 ALA A C 1
ATOM 1389 O O . ALA A 1 170 ? -42.800 -2.565 60.707 1.00 88.38 170 ALA A O 1
ATOM 1390 N N . ALA A 1 171 ? -40.568 -2.385 60.710 1.00 83.69 171 ALA A N 1
ATOM 1391 C CA . ALA A 1 171 ? -40.431 -2.473 62.166 1.00 83.69 171 ALA A CA 1
ATOM 1392 C C . ALA A 1 171 ? -41.215 -1.374 62.917 1.00 83.69 171 ALA A C 1
ATOM 1394 O O . ALA A 1 171 ? -41.848 -1.645 63.943 1.00 83.69 171 ALA A O 1
ATOM 1395 N N . GLU A 1 172 ? -41.239 -0.143 62.400 1.00 81.81 172 GLU A N 1
ATOM 1396 C CA . GLU A 1 172 ? -42.024 0.954 62.979 1.00 81.81 172 GLU A CA 1
ATOM 1397 C C . GLU A 1 172 ? -43.538 0.725 62.888 1.00 81.81 172 GLU A C 1
ATOM 1399 O O . GLU A 1 172 ? -44.263 1.016 63.847 1.00 81.81 172 GLU A O 1
ATOM 1404 N N . THR A 1 173 ? -44.030 0.180 61.769 1.00 76.81 173 THR A N 1
ATOM 1405 C CA . THR A 1 173 ? -45.462 -0.138 61.615 1.00 76.81 173 THR A CA 1
ATOM 1406 C C . THR A 1 173 ? -45.917 -1.217 62.597 1.00 76.81 173 THR A C 1
ATOM 1408 O O . THR A 1 173 ? -46.942 -1.041 63.259 1.00 76.81 173 THR A O 1
ATOM 1411 N N . HIS A 1 174 ? -45.116 -2.269 62.800 1.00 68.75 174 HIS A N 1
ATOM 1412 C CA . HIS A 1 174 ? -45.401 -3.306 63.795 1.00 68.75 174 HIS A CA 1
ATOM 1413 C C . HIS A 1 174 ? -45.398 -2.758 65.232 1.00 68.75 174 HIS A C 1
ATOM 1415 O O . HIS A 1 174 ? -46.264 -3.111 66.036 1.00 68.75 174 HIS A O 1
ATOM 1421 N N . LYS A 1 175 ? -44.488 -1.830 65.558 1.00 72.12 175 LYS A N 1
ATOM 1422 C CA . LYS A 1 175 ? -44.425 -1.197 66.888 1.00 72.12 175 LYS A CA 1
ATOM 1423 C C . LYS A 1 175 ? -45.613 -0.259 67.157 1.00 72.12 175 LYS A C 1
ATOM 1425 O O . LYS A 1 175 ? -46.093 -0.195 68.290 1.00 72.12 175 LYS A O 1
ATOM 1430 N N . LYS A 1 176 ? -46.113 0.448 66.134 1.00 65.88 176 LYS A N 1
ATOM 1431 C CA . LYS A 1 176 ? -47.342 1.265 66.223 1.00 65.88 176 LYS A CA 1
ATOM 1432 C C . LYS A 1 176 ? -48.598 0.399 66.371 1.00 65.88 176 LYS A C 1
ATOM 1434 O O . LYS A 1 176 ? -49.438 0.718 67.210 1.00 65.88 176 LYS A O 1
ATOM 1439 N N . ALA A 1 177 ? -48.693 -0.712 65.639 1.00 62.69 177 ALA A N 1
ATOM 1440 C CA . ALA A 1 177 ? -49.811 -1.651 65.747 1.00 62.69 177 ALA A CA 1
ATOM 1441 C C . ALA A 1 177 ? -49.904 -2.299 67.145 1.00 62.69 177 ALA A C 1
ATOM 1443 O O . ALA A 1 177 ? -50.985 -2.352 67.727 1.00 62.69 177 ALA A O 1
ATOM 1444 N N . GLY A 1 178 ? -48.772 -2.702 67.738 1.00 60.47 178 GLY A N 1
ATOM 1445 C CA . GLY A 1 178 ? -48.739 -3.273 69.093 1.00 60.47 178 GLY A CA 1
ATOM 1446 C C . GLY A 1 178 ? -49.122 -2.288 70.209 1.00 60.47 178 GLY A C 1
ATOM 1447 O O . GLY A 1 178 ? -49.757 -2.681 71.185 1.00 60.47 178 GLY A O 1
ATOM 1448 N N . LYS A 1 179 ? -48.796 -0.994 70.060 1.00 58.81 179 LYS A N 1
ATOM 1449 C CA . LYS A 1 179 ? -49.223 0.050 71.012 1.00 58.81 179 LYS A CA 1
ATOM 1450 C C . LYS A 1 179 ? -50.717 0.370 70.916 1.00 58.81 179 LYS A C 1
ATOM 1452 O O . LYS A 1 179 ? -51.333 0.571 71.956 1.00 58.81 179 LYS A O 1
ATOM 1457 N N . GLY A 1 180 ? -51.293 0.379 69.710 1.00 57.53 180 GLY A N 1
ATOM 1458 C CA . GLY A 1 180 ? -52.724 0.642 69.503 1.00 57.53 180 GLY A CA 1
ATOM 1459 C C . GLY A 1 180 ? -53.637 -0.410 70.144 1.00 57.53 180 GLY A C 1
ATOM 1460 O O . GLY A 1 180 ? -54.665 -0.065 70.724 1.00 57.53 180 GLY A O 1
ATOM 1461 N N . ILE A 1 181 ? -53.221 -1.680 70.117 1.00 57.03 181 ILE A N 1
ATOM 1462 C CA . ILE A 1 181 ? -53.967 -2.789 70.731 1.00 57.03 181 ILE A CA 1
ATOM 1463 C C . ILE A 1 181 ? -53.945 -2.679 72.266 1.00 57.03 181 ILE A C 1
ATOM 1465 O O . ILE A 1 181 ? -54.989 -2.804 72.904 1.00 57.03 181 ILE A O 1
ATOM 1469 N N . LEU A 1 182 ? -52.790 -2.358 72.863 1.00 54.94 182 LEU A N 1
ATOM 1470 C CA . LEU A 1 182 ? -52.665 -2.175 74.317 1.00 54.94 182 LEU A CA 1
ATOM 1471 C C . LEU A 1 182 ? -53.465 -0.973 74.845 1.00 54.94 182 LEU A C 1
ATOM 1473 O O . LEU A 1 182 ? -53.996 -1.047 75.948 1.00 54.94 182 LEU A O 1
ATOM 1477 N N . THR A 1 183 ? -53.608 0.103 74.067 1.00 56.34 183 THR A N 1
ATOM 1478 C CA . THR A 1 183 ? -54.447 1.251 74.458 1.00 56.34 183 THR A CA 1
ATOM 1479 C C . THR A 1 183 ? -55.950 0.981 74.358 1.00 56.34 183 THR A C 1
ATOM 1481 O O . THR A 1 183 ? -56.713 1.629 75.060 1.00 56.34 183 THR A O 1
ATOM 1484 N N . SER A 1 184 ? -56.387 0.021 73.533 1.00 55.31 184 SER A N 1
ATOM 1485 C CA . SER A 1 184 ? -57.811 -0.341 73.389 1.00 55.31 184 SER A CA 1
ATOM 1486 C C . SER A 1 184 ? -58.319 -1.375 74.403 1.00 55.31 184 SER A C 1
ATOM 1488 O O . SER A 1 184 ? -59.516 -1.619 74.473 1.00 55.31 184 SER A O 1
ATOM 1490 N N . LEU A 1 185 ? -57.420 -1.996 75.173 1.00 52.84 185 LEU A N 1
ATOM 1491 C CA . LEU A 1 185 ? -57.746 -3.015 76.182 1.00 52.84 185 LEU A CA 1
ATOM 1492 C C . LEU A 1 185 ? -57.782 -2.464 77.621 1.00 52.84 185 LEU A C 1
ATOM 1494 O O . LEU A 1 185 ? -58.135 -3.200 78.537 1.00 52.84 185 LEU A O 1
ATOM 1498 N N . PHE A 1 186 ? -57.416 -1.194 77.827 1.00 53.97 186 PHE A N 1
ATOM 1499 C CA . PHE A 1 186 ? -57.338 -0.542 79.145 1.00 53.97 186 PHE A CA 1
ATOM 1500 C C . PHE A 1 186 ? -58.123 0.783 79.248 1.00 53.97 186 PHE A C 1
ATOM 1502 O O . PHE A 1 186 ? -57.943 1.514 80.221 1.00 53.97 186 PHE A O 1
ATOM 1509 N N . GLY A 1 187 ? -58.979 1.099 78.271 1.00 45.69 187 GLY A N 1
ATOM 1510 C CA . GLY A 1 187 ? -59.934 2.217 78.320 1.00 45.69 187 GLY A CA 1
ATOM 1511 C C . GLY A 1 187 ? -61.358 1.701 78.237 1.00 45.69 187 GLY A C 1
ATOM 1512 O O . GLY A 1 187 ? -62.216 2.264 78.948 1.00 45.69 187 GLY A O 1
#

Secondary structure (DSSP, 8-state):
-GGGT--HHHHHHHHHHHHHSTT----B-TTS-B---HHHHHHHHHHHHHHHTS---HHHHHHHHHHHTTTTS--SS----------S-HHHHHHHHHHHHHHHHHHHHHHHHHHHHHHHHHHHHHHHHHHHHHHHHHHHHHHHHHHHHHHHHHHHHHHHHHHHHHHHHHHHHHHHHHHHHHHHS--

Radius of gyration: 46.46 Å; chains: 1; bounding box: 89×37×138 Å

Organism: NCBI:txid673318

pLDDT: mean 79.56, std 17.16, range [33.66, 98.0]